Protein AF-A0A964JLA3-F1 (afdb_monomer_lite)

pLDDT: mean 92.36, std 4.87, range [57.53, 98.62]

Secondary structure (DSSP, 8-state):
---HHHHHHHHHHHIIIIIT-HHHH-SSPP----------TT-----HHHHHHHHHHHHT---TTTSS-TTSPP-TT-SSS-SS-GGGS-HHHHHHTT----HHHHHHHHHHHHHHHHHHHHHHHHHHHHHHHHHHHH-SSHHHHHHHHHHHHHHHHHHHHHHHHIIIII----PPPHHHHHHHHHHHH---HHHHHIIIIIIIHHHHHHHHHHHHHH---HHHHHHHHHHHHHHHHHHHHHHHHHHHIIIIIS-HHHHHHHHHHHHHHHHHHHHHTT-HHHIIIIITTTS-HHHHHHHHHH-HHHHHHHHHHHHHHHHHHHHTT---TTTHHHHHHTT-GGGTTSPPGGG--HHHHH-

Structure (mmCIF, N/CA/C/O backbone):
data_AF-A0A964JLA3-F1
#
_entry.id   AF-A0A964JLA3-F1
#
loop_
_atom_site.group_PDB
_atom_site.id
_atom_site.type_symbol
_atom_site.label_atom_id
_atom_site.label_alt_id
_atom_site.label_comp_id
_atom_site.label_asym_id
_atom_site.label_entity_id
_atom_site.label_seq_id
_atom_site.pdbx_PDB_ins_code
_atom_site.Cartn_x
_atom_site.Cartn_y
_atom_site.Cartn_z
_atom_site.occupancy
_atom_site.B_iso_or_equiv
_atom_site.auth_seq_id
_atom_site.auth_comp_id
_atom_site.auth_asym_id
_atom_site.auth_atom_id
_atom_site.pdbx_PDB_model_num
ATOM 1 N N . MET A 1 1 ? -2.104 -18.980 12.187 1.00 57.53 1 MET A N 1
ATOM 2 C CA . MET A 1 1 ? -2.709 -19.497 13.437 1.00 57.53 1 MET A CA 1
ATOM 3 C C . MET A 1 1 ? -4.023 -20.157 13.099 1.00 57.53 1 MET A C 1
ATOM 5 O O . MET A 1 1 ? -4.664 -19.783 12.134 1.00 57.53 1 MET A O 1
ATOM 9 N N . ARG A 1 2 ? -4.453 -21.144 13.883 1.00 66.31 2 ARG A N 1
ATOM 10 C CA . ARG A 1 2 ? -5.788 -21.726 13.718 1.00 66.31 2 ARG A CA 1
ATOM 11 C C . ARG A 1 2 ? -6.783 -20.993 14.627 1.00 66.31 2 ARG A C 1
ATOM 13 O O . ARG A 1 2 ? -7.293 -21.608 15.553 1.00 66.31 2 ARG A O 1
ATOM 20 N N . ASN A 1 3 ? -7.016 -19.688 14.420 1.00 77.00 3 ASN A N 1
ATOM 21 C CA . ASN A 1 3 ? -8.120 -18.986 15.095 1.00 77.00 3 ASN A CA 1
ATOM 22 C C . ASN A 1 3 ? -9.397 -19.124 14.235 1.00 77.00 3 ASN A C 1
ATOM 24 O O . ASN A 1 3 ? -9.459 -18.538 13.151 1.00 77.00 3 ASN A O 1
ATOM 28 N N . PRO A 1 4 ? -10.432 -19.854 14.696 1.00 82.81 4 PRO A N 1
ATOM 29 C CA . PRO A 1 4 ? -11.655 -20.064 13.923 1.00 82.81 4 PRO A CA 1
ATOM 30 C C . PRO A 1 4 ? -12.431 -18.777 13.613 1.00 82.81 4 PRO A C 1
ATOM 32 O O . PRO A 1 4 ? -13.076 -18.703 12.571 1.00 82.81 4 PRO A O 1
ATOM 35 N N . ARG A 1 5 ? -12.380 -17.758 14.484 1.00 83.19 5 ARG A N 1
ATOM 36 C CA . ARG A 1 5 ? -13.054 -16.468 14.253 1.00 83.19 5 ARG A CA 1
ATOM 37 C C . ARG A 1 5 ? -12.395 -15.700 13.116 1.00 83.19 5 ARG A C 1
ATOM 39 O O . ARG A 1 5 ? -13.091 -15.226 12.225 1.00 83.19 5 ARG A O 1
ATOM 46 N N . VAL A 1 6 ? -11.064 -15.637 13.112 1.00 83.25 6 VAL A N 1
ATOM 47 C CA . VAL A 1 6 ? -10.305 -14.982 12.037 1.00 83.25 6 VAL A CA 1
ATOM 48 C C . VAL A 1 6 ? -10.500 -15.725 10.715 1.00 83.25 6 VAL A C 1
ATOM 50 O O . VAL A 1 6 ? -10.800 -15.098 9.702 1.00 83.25 6 VAL A O 1
ATOM 53 N N . LEU A 1 7 ? -10.448 -17.063 10.736 1.00 84.50 7 LEU A N 1
ATOM 54 C CA . LEU A 1 7 ? -10.715 -17.898 9.560 1.00 84.50 7 LEU A CA 1
ATOM 55 C C . LEU A 1 7 ? -12.123 -17.690 8.995 1.00 84.50 7 LEU A C 1
ATOM 57 O O . LEU A 1 7 ? -12.280 -17.621 7.783 1.00 84.50 7 LEU A O 1
ATOM 61 N N . ARG A 1 8 ? -13.149 -17.552 9.844 1.00 86.62 8 ARG A N 1
ATOM 62 C CA . ARG A 1 8 ? -14.519 -17.263 9.387 1.00 86.62 8 ARG A CA 1
ATOM 63 C C . ARG A 1 8 ? -14.655 -15.893 8.723 1.00 86.62 8 ARG A C 1
ATOM 65 O O . ARG A 1 8 ? -15.534 -15.741 7.884 1.00 86.62 8 ARG A O 1
ATOM 72 N N . ARG A 1 9 ? -13.812 -14.918 9.079 1.00 84.94 9 ARG A N 1
ATOM 73 C CA . ARG A 1 9 ? -13.853 -13.571 8.489 1.00 84.94 9 ARG A CA 1
ATOM 74 C C . ARG A 1 9 ? -13.047 -13.447 7.206 1.00 84.94 9 ARG A C 1
ATOM 76 O O . ARG A 1 9 ? -13.580 -12.978 6.212 1.00 84.94 9 ARG A O 1
ATOM 83 N N . ILE A 1 10 ? -11.793 -13.894 7.219 1.00 89.06 10 ILE A N 1
ATOM 84 C CA . ILE A 1 10 ? -10.916 -13.817 6.041 1.00 89.06 10 ILE A CA 1
ATOM 85 C C . ILE A 1 10 ? -11.272 -14.914 5.029 1.00 89.06 10 ILE A C 1
ATOM 87 O O . ILE A 1 10 ? -11.103 -14.726 3.831 1.00 89.06 10 ILE A O 1
ATOM 91 N N . GLY A 1 11 ? -11.798 -16.055 5.486 1.00 91.69 11 GLY A N 1
ATOM 92 C CA . GLY A 1 11 ? -12.097 -17.230 4.664 1.00 91.69 11 GLY A CA 1
ATOM 93 C C . GLY A 1 11 ? -12.939 -16.938 3.419 1.00 91.69 11 GLY A C 1
ATOM 94 O O . GLY A 1 11 ? -12.496 -17.296 2.330 1.00 91.69 11 GLY A O 1
ATOM 95 N N . PRO A 1 12 ? -14.101 -16.264 3.524 1.00 93.44 12 PRO A N 1
ATOM 96 C CA . PRO A 1 12 ? -14.897 -15.893 2.354 1.00 93.44 12 PRO A CA 1
ATOM 97 C C . PRO A 1 12 ? -14.106 -15.077 1.322 1.00 93.44 12 PRO A C 1
ATOM 99 O O . PRO A 1 12 ? -14.125 -15.401 0.136 1.00 93.44 12 PRO A O 1
ATOM 102 N N . SER A 1 13 ? -13.347 -14.074 1.763 1.00 94.19 13 SER A N 1
ATOM 103 C CA . SER A 1 13 ? -12.506 -13.243 0.890 1.00 94.19 13 SER A CA 1
ATOM 104 C C . SER A 1 13 ? -11.304 -14.005 0.325 1.00 94.19 13 SER A C 1
ATOM 106 O O . SER A 1 13 ? -10.890 -13.766 -0.810 1.00 94.19 13 SER A O 1
ATOM 108 N N . ALA A 1 14 ? -10.763 -14.969 1.074 1.00 93.19 14 ALA A N 1
ATOM 109 C CA . ALA A 1 14 ? -9.708 -15.867 0.614 1.00 93.19 14 ALA A CA 1
ATOM 110 C C . ALA A 1 14 ? -10.216 -16.829 -0.466 1.00 93.19 14 ALA A C 1
ATOM 112 O O . ALA A 1 14 ? -9.511 -17.073 -1.437 1.00 93.19 14 ALA A O 1
ATOM 113 N N . VAL A 1 15 ? -11.450 -17.331 -0.353 1.00 94.38 15 VAL A N 1
ATOM 114 C CA . VAL A 1 15 ? -12.087 -18.121 -1.418 1.00 94.38 15 VAL A CA 1
ATOM 115 C C . VAL A 1 15 ? -12.279 -17.260 -2.667 1.00 94.38 15 VAL A C 1
ATOM 117 O O . VAL A 1 15 ? -11.891 -17.673 -3.758 1.00 94.38 15 VAL A O 1
ATOM 120 N N . ARG A 1 16 ? -12.820 -16.045 -2.517 1.00 94.12 16 ARG A N 1
ATOM 121 C CA . ARG A 1 16 ? -13.061 -15.120 -3.637 1.00 94.12 16 ARG A CA 1
ATOM 122 C C . ARG A 1 16 ? -11.776 -14.734 -4.378 1.00 94.12 16 ARG A C 1
ATOM 124 O O . ARG A 1 16 ? -11.750 -14.777 -5.604 1.00 94.12 16 ARG A O 1
ATOM 131 N N . GLY A 1 17 ? -10.710 -14.406 -3.648 1.00 92.56 17 GLY A N 1
ATOM 132 C CA . GLY A 1 17 ? -9.410 -14.076 -4.237 1.00 92.56 17 GLY A CA 1
ATOM 133 C C . GLY A 1 17 ? -8.632 -15.309 -4.682 1.00 92.56 17 GLY A C 1
ATOM 134 O O . GLY A 1 17 ? -8.462 -15.545 -5.870 1.00 92.56 17 GLY A O 1
ATOM 135 N N . LEU A 1 18 ? -8.183 -16.138 -3.740 1.00 90.56 18 LEU A N 1
ATOM 136 C CA . LEU A 1 18 ? -7.186 -17.182 -4.002 1.00 90.56 18 LEU A CA 1
ATOM 137 C C . LEU A 1 18 ? -7.715 -18.371 -4.820 1.00 90.56 18 LEU A C 1
ATOM 139 O O . LEU A 1 18 ? -6.929 -19.014 -5.516 1.00 90.56 18 LEU A O 1
ATOM 143 N N . ILE A 1 19 ? -9.014 -18.687 -4.722 1.00 91.88 19 ILE A N 1
ATOM 144 C CA . ILE A 1 19 ? -9.626 -19.841 -5.408 1.00 91.88 19 ILE A CA 1
ATOM 145 C C . ILE A 1 19 ? -10.398 -19.390 -6.646 1.00 91.88 19 ILE A C 1
ATOM 147 O O . ILE A 1 19 ? -10.173 -19.904 -7.740 1.00 91.88 19 ILE A O 1
ATOM 151 N N . LEU A 1 20 ? -11.322 -18.443 -6.476 1.00 92.12 20 LEU A N 1
ATOM 152 C CA . LEU A 1 20 ? -12.203 -17.999 -7.553 1.00 92.12 20 LEU A CA 1
ATOM 153 C C . LEU A 1 20 ? -11.547 -16.969 -8.478 1.00 92.12 20 LEU A C 1
ATOM 155 O O . LEU A 1 20 ? -12.073 -16.762 -9.570 1.00 92.12 20 LEU A O 1
ATOM 159 N N . LYS A 1 21 ? -10.414 -16.366 -8.080 1.00 89.94 21 LYS A N 1
ATOM 160 C CA . LYS A 1 21 ? -9.678 -15.353 -8.855 1.00 89.94 21 LYS A CA 1
ATOM 161 C C . LYS A 1 21 ? -10.561 -14.164 -9.255 1.00 89.94 21 LYS A C 1
ATOM 163 O O . LYS A 1 21 ? -10.428 -13.624 -10.350 1.00 89.94 21 LYS A O 1
ATOM 168 N N . GLN A 1 22 ? -11.501 -13.766 -8.389 1.00 90.31 22 GLN A N 1
ATOM 169 C CA . GLN A 1 22 ? -12.505 -12.745 -8.727 1.00 90.31 22 GLN A CA 1
ATOM 170 C C . GLN A 1 22 ? -11.906 -11.368 -8.999 1.00 90.31 22 GLN A C 1
ATOM 172 O O . GLN A 1 22 ? -12.478 -10.625 -9.783 1.00 90.31 22 GLN A O 1
ATOM 177 N N . GLY A 1 23 ? -10.747 -11.044 -8.417 1.00 84.06 23 GLY A N 1
ATOM 178 C CA . GLY A 1 23 ? -10.048 -9.796 -8.729 1.00 84.06 23 GLY A CA 1
ATOM 179 C C . GLY A 1 23 ? -9.639 -9.672 -10.201 1.00 84.06 23 GLY A C 1
ATOM 180 O O . GLY A 1 23 ? -9.527 -8.560 -10.695 1.00 84.06 23 GLY A O 1
ATOM 181 N N . VAL A 1 24 ? -9.454 -10.802 -10.893 1.00 83.62 24 VAL A N 1
ATOM 182 C CA . VAL A 1 24 ? -9.091 -10.853 -12.320 1.00 83.62 24 VAL A CA 1
ATOM 183 C C . VAL A 1 24 ? -10.298 -11.180 -13.205 1.00 83.62 24 VAL A C 1
ATOM 185 O O . VAL A 1 24 ? -10.344 -10.782 -14.360 1.00 83.62 24 VAL A O 1
ATOM 188 N N . ARG A 1 25 ? -11.268 -11.951 -12.697 1.00 82.75 25 ARG A N 1
ATOM 189 C CA . ARG A 1 25 ? -12.405 -12.444 -13.496 1.00 82.75 25 ARG A CA 1
ATOM 190 C C . ARG A 1 25 ? -13.611 -11.512 -13.529 1.00 82.75 25 ARG A C 1
ATOM 192 O O . ARG A 1 25 ? -14.353 -11.549 -14.507 1.00 82.75 25 ARG A O 1
ATOM 199 N N . ASP A 1 26 ? -13.841 -10.745 -12.467 1.00 80.50 26 ASP A N 1
ATOM 200 C CA . ASP A 1 26 ? -15.038 -9.919 -12.341 1.00 80.50 26 ASP A CA 1
ATOM 201 C C . ASP A 1 26 ? -14.695 -8.462 -12.677 1.00 80.50 26 ASP A C 1
ATOM 203 O O . ASP A 1 26 ? -14.025 -7.782 -11.902 1.00 80.50 26 ASP A O 1
ATOM 207 N N . GLU A 1 27 ? -15.210 -7.955 -13.799 1.00 82.44 27 GLU A N 1
ATOM 208 C CA . GLU A 1 27 ? -15.075 -6.550 -14.196 1.00 82.44 27 GLU A CA 1
ATOM 209 C C . GLU A 1 27 ? -16.466 -5.910 -14.391 1.00 82.44 27 GLU A C 1
ATOM 211 O O . GLU A 1 27 ? -17.173 -6.247 -15.344 1.00 82.44 27 GLU A O 1
ATOM 216 N N . PRO A 1 28 ? -16.914 -5.006 -13.490 1.00 84.06 28 PRO A N 1
ATOM 217 C CA . PRO A 1 28 ? -16.247 -4.560 -12.262 1.00 84.06 28 PRO A CA 1
ATOM 218 C C . PRO A 1 28 ? -16.337 -5.586 -11.118 1.00 84.06 28 PRO A C 1
ATOM 220 O O . PRO A 1 28 ? -17.364 -6.249 -10.936 1.00 84.06 28 PRO A O 1
ATOM 223 N N . ALA A 1 29 ? -15.305 -5.630 -10.270 1.00 86.50 29 ALA A N 1
ATOM 224 C CA . ALA A 1 29 ? -15.314 -6.436 -9.055 1.00 86.50 29 ALA A CA 1
ATOM 225 C C . ALA A 1 29 ? -16.348 -5.891 -8.055 1.00 86.50 29 ALA A C 1
ATOM 227 O O . ALA A 1 29 ? -16.274 -4.748 -7.604 1.00 86.50 29 ALA A O 1
ATOM 228 N N . ARG A 1 30 ? -17.331 -6.719 -7.681 1.00 90.38 30 ARG A N 1
ATOM 229 C CA . ARG A 1 30 ? -18.417 -6.317 -6.770 1.00 90.38 30 ARG A CA 1
ATOM 230 C C . ARG A 1 30 ? -18.123 -6.750 -5.339 1.00 90.38 30 ARG A C 1
ATOM 232 O O . ARG A 1 30 ? -18.079 -7.951 -5.051 1.00 90.38 30 ARG A O 1
ATOM 239 N N . ILE A 1 31 ? -17.985 -5.784 -4.433 1.00 91.81 31 ILE A N 1
ATOM 240 C CA . ILE A 1 31 ? -17.766 -6.011 -2.999 1.00 91.81 31 ILE A CA 1
ATOM 241 C C . ILE A 1 31 ? -18.953 -5.438 -2.225 1.00 91.81 31 ILE A C 1
ATOM 243 O O . ILE A 1 31 ? -19.263 -4.256 -2.325 1.00 91.81 31 ILE A O 1
ATOM 247 N N . VAL A 1 32 ? -19.633 -6.290 -1.457 1.00 90.44 32 VAL A N 1
ATOM 248 C CA . VAL A 1 32 ? -20.737 -5.862 -0.589 1.00 90.44 32 VAL A CA 1
ATOM 249 C C . VAL A 1 32 ? -20.143 -5.335 0.711 1.00 90.44 32 VAL A C 1
ATOM 251 O O . VAL A 1 32 ? -19.519 -6.103 1.441 1.00 90.44 32 VAL A O 1
ATOM 254 N N . SER A 1 33 ? -20.342 -4.051 1.002 1.00 88.56 33 SER A N 1
ATOM 255 C CA . SER A 1 33 ? -19.979 -3.446 2.285 1.00 88.56 33 SER A CA 1
ATOM 256 C C . SER A 1 33 ? -21.220 -3.241 3.148 1.00 88.56 33 SER A C 1
ATOM 258 O O . SER A 1 33 ? -22.285 -2.907 2.635 1.00 88.56 33 SER A O 1
ATOM 260 N N . ALA A 1 34 ? -21.076 -3.436 4.456 1.00 84.88 34 ALA A N 1
ATOM 261 C CA . ALA A 1 34 ? -22.073 -3.064 5.450 1.00 84.88 34 ALA A CA 1
ATOM 262 C C . ALA A 1 34 ? -21.330 -2.485 6.654 1.00 84.88 34 ALA A C 1
ATOM 264 O O . ALA A 1 34 ? -20.520 -3.186 7.250 1.00 84.88 34 ALA A O 1
ATOM 265 N N . HIS A 1 35 ? -21.564 -1.220 6.983 1.00 92.12 35 HIS A N 1
ATOM 266 C CA . HIS A 1 35 ? -21.022 -0.540 8.160 1.00 92.12 35 HIS A CA 1
ATOM 267 C C . HIS A 1 35 ? -22.023 0.524 8.624 1.00 92.12 35 HIS A C 1
ATOM 269 O O . HIS A 1 35 ? -22.894 0.931 7.856 1.00 92.12 35 HIS A O 1
ATOM 275 N N . GLU A 1 36 ? -21.932 0.938 9.885 1.00 93.25 36 GLU A N 1
ATOM 276 C CA . GLU A 1 36 ? -22.752 2.035 10.397 1.00 93.25 36 GLU A CA 1
ATOM 277 C C . GLU A 1 36 ? -22.149 3.377 9.975 1.00 93.25 36 GLU A C 1
ATOM 279 O O . GLU A 1 36 ? -20.957 3.622 10.174 1.00 93.25 36 GLU A O 1
ATOM 284 N N . THR A 1 37 ? -22.977 4.257 9.417 1.00 94.50 37 THR A N 1
ATOM 285 C CA . THR A 1 37 ? -22.618 5.662 9.218 1.00 94.50 37 THR A CA 1
ATOM 286 C C . THR A 1 37 ? -22.822 6.400 10.536 1.00 94.50 37 THR A C 1
ATOM 288 O O . THR A 1 37 ? -23.933 6.448 11.064 1.00 94.50 37 THR A O 1
ATOM 291 N N . ILE A 1 38 ? -21.757 6.997 11.067 1.00 93.19 38 ILE A N 1
ATOM 292 C CA . ILE A 1 38 ? -21.804 7.742 12.326 1.00 93.19 38 ILE A CA 1
ATOM 293 C C . ILE A 1 38 ? -21.765 9.235 12.014 1.00 93.19 38 ILE A C 1
ATOM 295 O O . ILE A 1 38 ? -20.851 9.702 11.335 1.00 93.19 38 ILE A O 1
ATOM 299 N N . ILE A 1 39 ? -22.729 9.995 12.534 1.00 91.88 39 ILE A N 1
ATOM 300 C CA . ILE A 1 39 ? -22.733 11.461 12.474 1.00 91.88 39 ILE A CA 1
ATOM 301 C C . ILE A 1 39 ? -22.691 11.995 13.903 1.00 91.88 39 ILE A C 1
ATOM 303 O O . ILE A 1 39 ? -23.644 11.826 14.664 1.00 91.88 39 ILE A O 1
ATOM 307 N N . ASP A 1 40 ? -21.585 12.647 14.258 1.00 88.56 40 ASP A N 1
ATOM 308 C CA . ASP A 1 40 ? -21.459 13.370 15.521 1.00 88.56 40 ASP A CA 1
ATOM 309 C C . ASP A 1 40 ? -21.939 14.816 15.340 1.00 88.56 40 ASP A C 1
ATOM 311 O O . ASP A 1 40 ? -21.205 15.690 14.883 1.00 88.56 40 ASP A O 1
ATOM 315 N N . TRP A 1 41 ? -23.194 15.073 15.711 1.00 91.38 41 TRP A N 1
ATOM 316 C CA . TRP A 1 41 ? -23.794 16.410 15.650 1.00 91.38 41 TRP A CA 1
ATOM 317 C C . TRP A 1 41 ? -23.201 17.402 16.656 1.00 91.38 41 TRP A C 1
ATOM 319 O O . TRP A 1 41 ? -23.481 18.595 16.566 1.00 91.38 41 TRP A O 1
ATOM 329 N N . GLN A 1 42 ? -22.411 16.930 17.623 1.00 90.94 42 GLN A N 1
ATOM 330 C CA . GLN A 1 42 ? -21.781 17.790 18.621 1.00 90.94 42 GLN A CA 1
ATOM 331 C C . GLN A 1 42 ? -20.430 18.332 18.149 1.00 90.94 42 GLN A C 1
ATOM 333 O O . GLN A 1 42 ? -19.942 19.293 18.739 1.00 90.94 42 GLN A O 1
ATOM 338 N N . LEU A 1 43 ? -19.859 17.750 17.084 1.00 86.31 43 LEU A N 1
ATOM 339 C CA . LEU A 1 43 ? -18.604 18.173 16.459 1.00 86.31 43 LEU A CA 1
ATOM 340 C C . LEU A 1 43 ? -17.459 18.318 17.471 1.00 86.31 43 LEU A C 1
ATOM 342 O O . LEU A 1 43 ? -16.688 19.282 17.421 1.00 86.31 43 LEU A O 1
ATOM 346 N N . ARG A 1 44 ? -17.363 17.378 18.421 1.00 88.38 44 ARG A N 1
ATOM 347 C CA . ARG A 1 44 ? -16.333 17.445 19.464 1.00 88.38 44 ARG A CA 1
ATOM 348 C C . ARG A 1 44 ? -14.948 17.265 18.845 1.00 88.38 44 ARG A C 1
ATOM 350 O O . ARG A 1 44 ? -14.744 16.370 18.025 1.00 88.38 44 ARG A O 1
ATOM 357 N N . SER A 1 45 ? -14.006 18.110 19.255 1.00 85.94 45 SER A N 1
ATOM 358 C CA . SER A 1 45 ? -12.604 18.043 18.839 1.00 85.94 45 SER A CA 1
ATOM 359 C C . SER A 1 45 ? -11.766 17.624 20.042 1.00 85.94 45 SER A C 1
ATOM 361 O O . SER A 1 45 ? -11.338 18.458 20.839 1.00 85.94 45 SER A O 1
ATOM 363 N N . ASP A 1 46 ? -11.614 16.310 20.196 1.00 85.06 46 ASP A N 1
ATOM 364 C CA . ASP A 1 46 ? -11.015 15.677 21.375 1.00 85.06 46 ASP A CA 1
ATOM 365 C C . ASP A 1 46 ? -9.623 15.083 21.072 1.00 85.06 46 ASP A C 1
ATOM 367 O O . ASP A 1 46 ? -8.980 14.535 21.969 1.00 85.06 46 ASP A O 1
ATOM 371 N N . SER A 1 47 ? -9.122 15.198 19.830 1.00 90.12 47 SER A N 1
ATOM 372 C CA . SER A 1 47 ? -7.780 14.736 19.449 1.00 90.12 47 SER A CA 1
ATOM 373 C C . SER A 1 47 ? -6.934 15.848 18.807 1.00 90.12 47 SER A C 1
ATOM 375 O O . SER A 1 47 ? -6.981 16.063 17.588 1.00 90.12 47 SER A O 1
ATOM 377 N N . PRO A 1 48 ? -6.078 16.518 19.605 1.00 92.75 48 PRO A N 1
ATOM 378 C CA . PRO A 1 48 ? -5.124 17.506 19.103 1.00 92.75 48 PRO A CA 1
ATOM 379 C C . PRO A 1 48 ? -4.194 16.958 18.011 1.00 92.75 48 PRO A C 1
ATOM 381 O O . PRO A 1 48 ? -3.832 17.680 17.082 1.00 92.75 48 PRO A O 1
ATOM 384 N N . GLU A 1 49 ? -3.817 15.679 18.085 1.00 92.75 49 GLU A N 1
ATOM 385 C CA . GLU A 1 49 ? -2.944 15.024 17.109 1.00 92.75 49 GLU A CA 1
ATOM 386 C C . GLU A 1 49 ? -3.621 14.880 15.741 1.00 92.75 49 GLU A C 1
ATOM 388 O O . GLU A 1 49 ? -3.026 15.221 14.716 1.00 92.75 49 GLU A O 1
ATOM 393 N N . LEU A 1 50 ? -4.882 14.435 15.713 1.00 94.00 50 LEU A N 1
ATOM 394 C CA . LEU A 1 50 ? -5.660 14.330 14.475 1.00 94.00 50 LEU A CA 1
ATOM 395 C C . LEU A 1 50 ? -5.941 15.704 13.869 1.00 94.00 50 LEU A C 1
ATOM 397 O O . LEU A 1 50 ? -5.847 15.884 12.653 1.00 94.00 50 LEU A O 1
ATOM 401 N N . GLN A 1 51 ? -6.203 16.703 14.712 1.00 94.25 51 GLN A N 1
ATOM 402 C CA . GLN A 1 51 ? -6.352 18.079 14.260 1.00 94.25 51 GLN A CA 1
ATOM 403 C C . GLN A 1 51 ? -5.049 18.613 13.644 1.00 94.25 51 GLN A C 1
ATOM 405 O O . GLN A 1 51 ? -5.074 19.229 12.574 1.00 94.25 51 GLN A O 1
ATOM 410 N N . ALA A 1 52 ? -3.900 18.359 14.275 1.00 94.38 52 ALA A N 1
ATOM 411 C CA . ALA A 1 52 ? -2.599 18.755 13.747 1.00 94.38 52 ALA A CA 1
ATOM 412 C C . ALA A 1 52 ? -2.311 18.088 12.393 1.00 94.38 52 ALA A C 1
ATOM 414 O O . ALA A 1 52 ? -1.873 18.771 11.459 1.00 94.38 52 ALA A O 1
ATOM 415 N N . LEU A 1 53 ? -2.619 16.793 12.260 1.00 94.38 53 LEU A N 1
ATOM 416 C CA . LEU A 1 53 ? -2.531 16.067 10.994 1.00 94.38 53 LEU A CA 1
ATOM 417 C C . LEU A 1 53 ? -3.427 16.689 9.921 1.00 94.38 53 LEU A C 1
ATOM 419 O O . L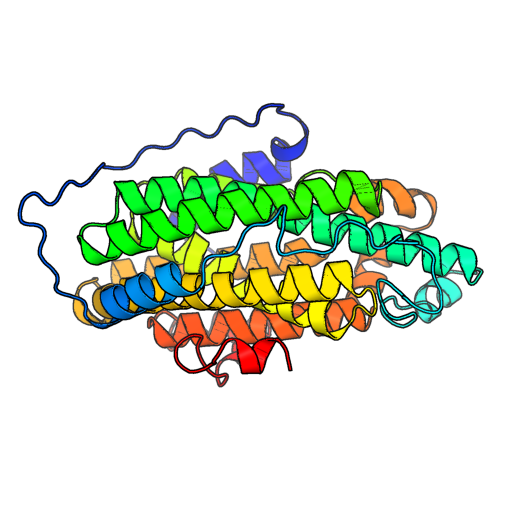EU A 1 53 ? -2.950 16.951 8.819 1.00 94.38 53 LEU A O 1
ATOM 423 N N . TYR A 1 54 ? -4.680 17.012 10.245 1.00 96.25 54 TYR A N 1
ATOM 424 C CA . TYR A 1 54 ? -5.609 17.646 9.307 1.00 96.25 54 TYR A CA 1
ATOM 425 C C . TYR A 1 54 ? -5.106 19.019 8.835 1.00 96.25 54 TYR A C 1
ATOM 427 O O . TYR A 1 54 ? -5.123 19.334 7.643 1.00 96.25 54 TYR A O 1
ATOM 435 N N . GLN A 1 55 ? -4.587 19.843 9.749 1.00 96.62 55 GLN A N 1
ATOM 436 C CA . GLN A 1 55 ? -3.999 21.135 9.385 1.00 96.62 55 GLN A CA 1
ATOM 437 C C . GLN A 1 55 ? -2.732 20.974 8.533 1.00 96.62 55 GLN A C 1
ATOM 439 O O . GLN A 1 55 ? -2.512 21.769 7.618 1.00 96.62 55 GLN A O 1
ATOM 444 N N . LYS A 1 56 ? -1.905 19.955 8.808 1.00 94.94 56 LYS A N 1
ATOM 445 C CA . LYS A 1 56 ? -0.723 19.622 7.999 1.00 94.94 56 LYS A CA 1
ATOM 446 C C . LYS A 1 56 ? -1.138 19.176 6.592 1.00 94.94 56 LYS A C 1
ATOM 448 O O . LYS A 1 56 ? -0.616 19.733 5.632 1.00 94.94 56 LYS A O 1
ATOM 453 N N . ALA A 1 57 ? -2.111 18.273 6.472 1.00 94.94 57 ALA A N 1
ATOM 454 C CA . ALA A 1 57 ? -2.608 17.759 5.194 1.00 94.94 57 ALA A CA 1
ATOM 455 C C . ALA A 1 57 ? -3.136 18.878 4.287 1.00 94.94 57 ALA A C 1
ATOM 457 O O . ALA A 1 57 ? -2.738 18.965 3.132 1.00 94.94 57 ALA A O 1
ATOM 458 N N . LYS A 1 58 ? -3.941 19.808 4.820 1.00 95.44 58 LYS A N 1
ATOM 459 C CA . LYS A 1 58 ? -4.438 20.958 4.041 1.00 95.44 58 LYS A CA 1
ATOM 460 C C . LYS A 1 58 ? -3.326 21.840 3.469 1.00 95.44 58 LYS A C 1
ATOM 462 O O . LYS A 1 58 ? -3.463 22.342 2.361 1.00 95.44 58 LYS A O 1
ATOM 467 N N . ARG A 1 59 ? -2.245 22.061 4.224 1.00 95.88 59 ARG A N 1
ATOM 468 C CA . ARG A 1 59 ? -1.121 22.907 3.780 1.00 95.88 59 ARG A CA 1
ATOM 469 C C . ARG A 1 59 ? -0.234 22.233 2.739 1.00 95.88 59 ARG A C 1
ATOM 471 O O . ARG A 1 59 ? 0.442 22.934 1.999 1.00 95.88 59 ARG A O 1
ATOM 478 N N . LEU A 1 60 ? -0.200 20.903 2.732 1.00 93.88 60 LEU A N 1
ATOM 479 C CA . LEU A 1 60 ? 0.692 20.104 1.891 1.00 93.88 60 LEU A CA 1
ATOM 480 C C . LEU A 1 60 ? -0.022 19.481 0.683 1.00 93.88 60 LEU A C 1
ATOM 482 O O . LEU A 1 60 ? 0.530 18.585 0.051 1.00 93.88 60 LEU A O 1
ATOM 486 N N . GLN A 1 61 ? -1.231 19.946 0.360 1.00 94.75 61 GLN A N 1
ATOM 487 C CA . GLN A 1 61 ? -1.926 19.522 -0.850 1.00 94.75 61 GLN A CA 1
ATOM 488 C C . GLN A 1 61 ? -1.105 19.843 -2.103 1.00 94.75 61 GLN A C 1
ATOM 490 O O . GLN A 1 61 ? -0.455 20.886 -2.191 1.00 94.75 61 GLN A O 1
ATOM 495 N N . TRP A 1 62 ? -1.165 18.936 -3.073 1.00 97.62 62 TRP A N 1
ATOM 496 C CA . TRP A 1 62 ? -0.494 19.052 -4.362 1.00 97.62 62 TRP A CA 1
ATOM 497 C C . TRP A 1 62 ? -1.409 18.592 -5.498 1.00 97.62 62 TRP A C 1
ATOM 499 O O . TRP A 1 62 ? -2.383 17.867 -5.289 1.00 97.62 62 TRP A O 1
ATOM 509 N N . ASN A 1 63 ? -1.113 19.020 -6.716 1.00 97.88 63 ASN A N 1
ATOM 510 C CA . ASN A 1 63 ? -1.889 18.688 -7.899 1.00 97.88 63 ASN A CA 1
ATOM 511 C C . ASN A 1 63 ? -1.096 17.735 -8.800 1.00 97.88 63 ASN A C 1
ATOM 513 O O . ASN A 1 63 ? -0.034 18.086 -9.315 1.00 97.88 63 ASN A O 1
ATOM 517 N N . GLY A 1 64 ? -1.642 16.534 -9.015 1.00 97.12 64 GLY A N 1
ATOM 518 C CA . GLY A 1 64 ? -1.024 15.498 -9.842 1.00 97.12 64 GLY A CA 1
ATOM 519 C C . GLY A 1 64 ? -0.739 15.933 -11.275 1.00 97.12 64 GLY A C 1
ATOM 520 O O . GLY A 1 64 ? 0.247 15.493 -11.862 1.00 97.12 64 GLY A O 1
ATOM 521 N N . ALA A 1 65 ? -1.548 16.833 -11.832 1.00 96.50 65 ALA A N 1
ATOM 522 C CA . ALA A 1 65 ? -1.418 17.295 -13.204 1.00 96.50 65 ALA A CA 1
ATOM 523 C C . ALA A 1 65 ? -0.364 18.396 -13.391 1.00 96.50 65 ALA A C 1
ATOM 525 O O . ALA A 1 65 ? 0.234 18.453 -14.466 1.00 96.50 65 ALA A O 1
ATOM 526 N N . THR A 1 66 ? -0.151 19.261 -12.391 1.00 97.56 66 THR A N 1
ATOM 527 C CA . THR A 1 66 ? 0.705 20.458 -12.525 1.00 97.56 66 THR A CA 1
ATOM 528 C C . THR A 1 66 ? 1.996 20.405 -11.720 1.00 97.56 66 THR A C 1
ATOM 530 O O . THR A 1 66 ? 2.956 21.068 -12.098 1.00 97.56 66 THR A O 1
ATOM 533 N N . ASP A 1 67 ? 2.042 19.631 -10.634 1.00 98.00 67 ASP A N 1
ATOM 534 C CA . ASP A 1 67 ? 3.211 19.588 -9.745 1.00 98.00 67 ASP A CA 1
ATOM 535 C C . ASP A 1 67 ? 4.181 18.443 -10.080 1.00 98.00 67 ASP A C 1
ATOM 537 O O . ASP A 1 67 ? 5.245 18.328 -9.467 1.00 98.00 67 ASP A O 1
ATOM 541 N N . LEU A 1 68 ? 3.812 17.597 -11.046 1.00 98.44 68 LEU A N 1
ATOM 542 C CA . LEU A 1 68 ? 4.662 16.576 -11.652 1.00 98.44 68 LEU A CA 1
ATOM 543 C C . LEU A 1 68 ? 5.016 16.990 -13.081 1.00 98.44 68 LEU A C 1
ATOM 545 O O . LEU A 1 68 ? 4.137 17.350 -13.867 1.00 98.44 68 LEU A O 1
ATOM 549 N N . ASP A 1 69 ? 6.297 16.892 -13.438 1.00 98.06 69 ASP A N 1
ATOM 550 C CA . ASP A 1 69 ? 6.763 17.209 -14.787 1.00 98.06 69 ASP A CA 1
ATOM 551 C C . ASP A 1 69 ? 6.489 16.054 -15.762 1.00 98.06 69 ASP A C 1
ATOM 553 O O . ASP A 1 69 ? 7.348 15.236 -16.095 1.00 98.06 69 ASP A O 1
ATOM 557 N N . TRP A 1 70 ? 5.251 15.997 -16.251 1.00 98.25 70 TRP A N 1
ATOM 558 C CA . TRP A 1 70 ? 4.827 15.011 -17.243 1.00 98.25 70 TRP A CA 1
ATOM 559 C C . TRP A 1 70 ? 5.485 15.187 -18.621 1.00 98.25 70 TRP A C 1
ATOM 561 O O . TRP A 1 70 ? 5.283 14.324 -19.481 1.00 98.25 70 TRP A O 1
ATOM 571 N N . SER A 1 71 ? 6.256 16.257 -18.858 1.00 97.69 71 SER A N 1
ATOM 572 C CA . SER A 1 71 ? 6.985 16.448 -20.119 1.00 97.69 71 SER A CA 1
ATOM 573 C C . SER A 1 71 ? 8.217 15.544 -20.234 1.00 97.69 71 SER A C 1
ATOM 575 O O . SER A 1 71 ? 8.660 15.259 -21.346 1.00 97.69 71 SER A O 1
ATOM 577 N N . ILE A 1 72 ? 8.714 15.018 -19.106 1.00 97.06 72 ILE A N 1
ATOM 578 C CA . ILE A 1 72 ? 9.845 14.087 -19.059 1.00 97.06 72 ILE A CA 1
ATOM 579 C C . ILE A 1 72 ? 9.538 12.852 -19.913 1.00 97.06 72 ILE A C 1
ATOM 581 O O . ILE A 1 72 ? 8.539 12.153 -19.698 1.00 97.06 72 ILE A O 1
ATOM 585 N N . ASN A 1 73 ? 10.402 12.573 -20.890 1.00 95.31 73 ASN A N 1
ATOM 586 C CA . ASN A 1 73 ? 10.337 11.339 -21.662 1.00 95.31 73 ASN A CA 1
ATOM 587 C C . ASN A 1 73 ? 10.899 10.187 -20.824 1.00 95.31 73 ASN A C 1
ATOM 589 O O . ASN A 1 73 ? 12.064 10.217 -20.431 1.00 95.31 73 ASN A O 1
ATOM 593 N N . VAL A 1 74 ? 10.072 9.179 -20.559 1.00 96.25 74 VAL A N 1
ATOM 594 C CA . VAL A 1 74 ? 10.479 7.991 -19.808 1.00 96.25 74 VAL A CA 1
ATOM 595 C C . VAL A 1 74 ? 10.794 6.898 -20.812 1.00 96.25 74 VAL A C 1
ATOM 597 O O . VAL A 1 74 ? 9.925 6.484 -21.570 1.00 96.25 74 VAL A O 1
ATOM 600 N N . GLU A 1 75 ? 12.038 6.434 -20.806 1.00 95.12 75 GLU A N 1
ATOM 601 C CA . GLU A 1 75 ? 12.496 5.301 -21.608 1.00 95.12 75 GLU A CA 1
ATOM 602 C C . GLU A 1 75 ? 12.595 4.067 -20.703 1.00 95.12 75 GLU A C 1
ATOM 604 O O . GLU A 1 75 ? 13.568 3.946 -19.950 1.00 95.12 75 GLU A O 1
ATOM 609 N N . PRO A 1 76 ? 11.622 3.137 -20.736 1.00 92.69 76 PRO A N 1
ATOM 610 C CA . PRO A 1 76 ? 11.552 2.083 -19.727 1.00 92.69 76 PRO A CA 1
ATOM 611 C C . PRO A 1 76 ? 12.764 1.141 -19.705 1.00 92.69 76 PRO A C 1
ATOM 613 O O . PRO A 1 76 ? 13.135 0.608 -18.661 1.00 92.69 76 PRO A O 1
ATOM 616 N N . GLU A 1 77 ? 13.427 0.967 -20.847 1.00 94.06 77 GLU A N 1
ATOM 617 C CA . GLU A 1 77 ? 14.601 0.102 -20.994 1.00 94.06 77 GLU A CA 1
ATOM 618 C C . GLU A 1 77 ? 15.938 0.878 -20.926 1.00 94.06 77 GLU A C 1
ATOM 620 O O . GLU A 1 77 ? 16.986 0.345 -21.299 1.00 94.06 77 GLU A O 1
ATOM 625 N N . SER A 1 78 ? 15.930 2.127 -20.434 1.00 91.50 78 SER A N 1
ATOM 626 C CA . SER A 1 78 ? 17.122 2.986 -20.343 1.00 91.50 78 SER A CA 1
ATOM 627 C C . SER A 1 78 ? 18.208 2.427 -19.413 1.00 91.50 78 SER A C 1
ATOM 629 O O . SER A 1 78 ? 17.937 1.892 -18.334 1.00 91.50 78 SER A O 1
ATOM 631 N N . ASN A 1 79 ? 19.472 2.611 -19.810 1.00 85.62 79 ASN A N 1
ATOM 632 C CA . ASN A 1 79 ? 20.636 2.306 -18.972 1.00 85.62 79 ASN A CA 1
ATOM 633 C C . ASN A 1 79 ? 21.023 3.465 -18.042 1.00 85.62 79 ASN A C 1
ATOM 635 O O . ASN A 1 79 ? 21.535 3.224 -16.948 1.00 85.62 79 ASN A O 1
ATOM 639 N N . GLU A 1 80 ? 20.799 4.708 -18.472 1.00 88.12 80 GLU A N 1
ATOM 640 C CA . GLU A 1 80 ? 21.175 5.908 -17.718 1.00 88.12 80 GLU A CA 1
ATOM 641 C C . GLU A 1 80 ? 20.142 6.191 -16.623 1.00 88.12 80 GLU A C 1
ATOM 643 O O . GLU A 1 80 ? 20.474 6.223 -15.433 1.00 88.12 80 GLU A O 1
ATOM 648 N N . ASN A 1 81 ? 18.870 6.263 -17.022 1.00 91.44 81 ASN A N 1
ATOM 649 C CA . ASN A 1 81 ? 17.725 6.509 -16.147 1.00 91.44 81 ASN A CA 1
ATOM 650 C C . ASN A 1 81 ? 17.023 5.195 -15.802 1.00 91.44 81 ASN A C 1
ATOM 652 O O . ASN A 1 81 ? 15.826 5.024 -16.023 1.00 91.44 81 ASN A O 1
ATOM 656 N N . ALA A 1 82 ? 17.797 4.235 -15.297 1.00 91.75 82 ALA A N 1
ATOM 657 C CA . ALA A 1 82 ? 17.289 2.904 -15.008 1.00 91.75 82 ALA A CA 1
ATOM 658 C C . ALA A 1 82 ? 16.116 2.947 -14.008 1.00 91.75 82 ALA A C 1
ATOM 660 O O . ALA A 1 82 ? 16.235 3.473 -12.895 1.00 91.75 82 ALA A O 1
ATOM 661 N N . LEU A 1 83 ? 15.000 2.332 -14.404 1.00 93.44 83 LEU A N 1
ATOM 662 C CA . LEU A 1 83 ? 13.796 2.167 -13.587 1.00 93.44 83 LEU A CA 1
ATOM 663 C C . LEU A 1 83 ? 14.080 1.405 -12.282 1.00 93.44 83 LEU A C 1
ATOM 665 O O . LEU A 1 83 ? 13.603 1.790 -11.214 1.00 93.44 83 LEU A O 1
ATOM 669 N N . LEU A 1 84 ? 14.894 0.352 -12.384 1.00 95.75 84 LEU A N 1
ATOM 670 C CA . LEU A 1 84 ? 15.420 -0.474 -11.297 1.00 95.75 84 LEU A CA 1
ATOM 671 C C . LEU A 1 84 ? 16.910 -0.763 -11.558 1.00 95.75 84 LEU A C 1
ATOM 673 O O . LEU A 1 84 ? 17.329 -0.792 -12.723 1.00 95.75 84 LEU A O 1
ATOM 677 N N . PRO A 1 85 ? 17.727 -0.992 -10.514 1.00 94.19 85 PRO A N 1
ATOM 678 C CA . PRO A 1 85 ? 19.128 -1.356 -10.701 1.00 94.19 85 PRO A CA 1
ATOM 679 C C . PRO A 1 85 ? 19.254 -2.733 -11.369 1.00 94.19 85 PRO A C 1
ATOM 681 O O . PRO A 1 85 ? 18.358 -3.569 -11.255 1.00 94.19 85 PRO A O 1
ATOM 684 N N . ASP A 1 86 ? 20.366 -2.967 -12.075 1.00 92.31 86 ASP A N 1
ATOM 685 C CA . ASP A 1 86 ? 20.566 -4.226 -12.810 1.00 92.31 86 ASP A CA 1
ATOM 686 C C . ASP A 1 86 ? 20.514 -5.431 -11.865 1.00 92.31 86 ASP A C 1
ATOM 688 O O . ASP A 1 86 ? 19.788 -6.379 -12.121 1.00 92.31 86 ASP A O 1
ATOM 692 N N . ASP A 1 87 ? 21.166 -5.352 -10.709 1.00 91.94 87 ASP A N 1
ATOM 693 C CA . ASP A 1 87 ? 21.224 -6.410 -9.694 1.00 91.94 87 ASP A CA 1
ATOM 694 C C . ASP A 1 87 ? 19.925 -6.601 -8.885 1.00 91.94 87 ASP A C 1
ATOM 696 O O . ASP A 1 87 ? 19.905 -7.346 -7.900 1.00 91.94 87 ASP A O 1
ATOM 700 N N . PHE A 1 88 ? 18.817 -5.958 -9.276 1.00 94.44 88 PHE A N 1
ATOM 701 C CA . PHE A 1 88 ? 17.531 -6.141 -8.604 1.00 94.44 88 PHE A CA 1
ATOM 702 C C . PHE A 1 88 ? 17.077 -7.609 -8.641 1.00 94.44 88 PHE A C 1
ATOM 704 O O . PHE A 1 88 ? 16.578 -8.127 -7.632 1.00 94.44 88 PHE A O 1
ATOM 711 N N . LEU A 1 89 ? 17.266 -8.275 -9.786 1.00 93.00 89 LEU A N 1
ATOM 712 C CA . LEU A 1 89 ? 16.982 -9.695 -9.991 1.00 93.00 89 LEU A CA 1
ATOM 713 C C . LEU A 1 89 ? 18.256 -10.545 -9.873 1.00 93.00 89 LEU A C 1
ATOM 715 O O . LEU A 1 89 ? 19.353 -10.109 -10.207 1.00 93.00 89 LEU A O 1
ATOM 719 N N . ALA A 1 90 ? 18.101 -11.788 -9.411 1.00 93.19 90 ALA A N 1
ATOM 720 C CA . ALA A 1 90 ? 19.195 -12.755 -9.293 1.00 93.19 90 ALA A CA 1
ATOM 721 C C . ALA A 1 90 ? 19.558 -13.383 -10.653 1.00 93.19 90 ALA A C 1
ATOM 723 O O . ALA A 1 90 ? 19.176 -14.519 -10.945 1.00 93.19 90 ALA A O 1
ATOM 724 N N . TRP A 1 91 ? 20.263 -12.637 -11.510 1.00 91.94 91 TRP A N 1
ATOM 725 C CA . TRP A 1 91 ? 20.667 -13.104 -12.846 1.00 91.94 91 TRP A CA 1
ATOM 726 C C . TRP A 1 91 ? 21.573 -14.338 -12.823 1.00 91.94 91 TRP A C 1
ATOM 728 O O . TRP A 1 91 ? 21.458 -15.195 -13.693 1.00 91.94 91 TRP A O 1
ATOM 738 N N . ASP A 1 92 ? 22.408 -14.476 -11.794 1.00 91.38 92 ASP A N 1
ATOM 739 C CA . ASP A 1 92 ? 23.229 -15.664 -11.538 1.00 91.38 92 ASP A CA 1
ATOM 740 C C . ASP A 1 92 ? 22.376 -16.938 -11.420 1.00 91.38 92 ASP A C 1
ATOM 742 O O . ASP A 1 92 ? 22.754 -18.015 -11.884 1.00 91.38 92 ASP A O 1
ATOM 746 N N . HIS A 1 93 ? 21.176 -16.818 -10.848 1.00 89.69 93 HIS A N 1
ATOM 747 C CA . HIS A 1 93 ? 20.252 -17.937 -10.764 1.00 89.69 93 HIS A CA 1
ATOM 748 C C . HIS A 1 93 ? 19.641 -18.285 -12.126 1.00 89.69 93 HIS A C 1
ATOM 750 O O . HIS A 1 93 ? 19.522 -19.470 -12.434 1.00 89.69 93 HIS A O 1
ATOM 756 N N . PHE A 1 94 ? 19.316 -17.297 -12.966 1.00 89.00 94 PHE A N 1
ATOM 757 C CA . PHE A 1 94 ? 18.900 -17.557 -14.350 1.00 89.00 94 PHE A CA 1
ATOM 758 C C . PHE A 1 94 ? 19.992 -18.310 -15.120 1.00 89.00 94 PHE A C 1
ATOM 760 O O . PHE A 1 94 ? 19.714 -19.345 -15.726 1.00 89.00 94 PHE A O 1
ATOM 767 N N . GLU A 1 95 ? 21.244 -17.868 -15.002 1.00 91.56 95 GLU A N 1
ATOM 768 C CA . GLU A 1 95 ? 22.394 -18.531 -15.623 1.00 91.56 95 GLU A CA 1
ATOM 769 C C . GLU A 1 95 ? 22.564 -19.973 -15.120 1.00 91.56 95 GLU A C 1
ATOM 771 O O . GLU A 1 95 ? 22.783 -20.880 -15.922 1.00 91.56 95 GLU A O 1
ATOM 776 N N . SER A 1 96 ? 22.356 -20.229 -13.820 1.00 91.94 96 SER A N 1
ATOM 777 C CA . SER A 1 96 ? 22.404 -21.588 -13.249 1.00 91.94 96 SER A CA 1
ATOM 778 C C . SER A 1 96 ? 21.337 -22.544 -13.803 1.00 91.94 96 SER A C 1
ATOM 780 O O . SER A 1 96 ? 21.494 -23.761 -13.724 1.00 91.94 96 SER A O 1
ATOM 782 N N . LEU A 1 97 ? 20.257 -21.998 -14.370 1.00 89.88 97 LEU A N 1
ATOM 783 C CA . LEU A 1 97 ? 19.189 -22.745 -15.037 1.00 89.88 97 LEU A CA 1
ATOM 784 C C . LEU A 1 97 ? 19.414 -22.871 -16.555 1.00 89.88 97 LEU A C 1
ATOM 786 O O . LEU A 1 97 ? 18.548 -23.397 -17.251 1.00 89.88 97 LEU A O 1
ATOM 790 N N . GLY A 1 98 ? 20.548 -22.386 -17.075 1.00 90.88 98 GLY A N 1
ATOM 791 C CA . GLY A 1 98 ? 20.842 -22.331 -18.510 1.00 90.88 98 GLY A CA 1
ATOM 792 C C . GLY A 1 98 ? 20.115 -21.203 -19.252 1.00 90.88 98 GLY A C 1
ATOM 793 O O . GLY A 1 98 ? 20.074 -21.205 -20.481 1.00 90.88 98 GLY A O 1
ATOM 794 N N . LEU A 1 99 ? 19.528 -20.243 -18.528 1.00 89.88 99 LEU A N 1
ATOM 795 C CA . LEU A 1 99 ? 18.816 -19.099 -19.097 1.00 89.88 99 LEU A CA 1
ATOM 796 C C . LEU A 1 99 ? 19.767 -17.903 -19.199 1.00 89.88 99 LEU A C 1
ATOM 798 O O . LEU A 1 99 ? 19.921 -17.122 -18.261 1.00 89.88 99 LEU A O 1
ATOM 802 N N . HIS A 1 100 ? 20.410 -17.753 -20.354 1.00 89.31 100 HIS A N 1
ATOM 803 C CA . HIS A 1 100 ? 21.291 -16.620 -20.631 1.00 89.31 100 HIS A CA 1
ATOM 804 C C . HIS A 1 100 ? 20.489 -15.429 -21.165 1.00 89.31 100 HIS A C 1
ATOM 806 O O . HIS A 1 100 ? 19.773 -15.553 -22.155 1.00 89.31 100 HIS A O 1
ATOM 812 N N . MET A 1 101 ? 20.625 -14.273 -20.515 1.00 89.69 101 MET A N 1
ATOM 813 C CA . MET A 1 101 ? 19.921 -13.041 -20.880 1.00 89.69 101 MET A CA 1
ATOM 814 C C . MET A 1 101 ? 20.904 -11.975 -21.343 1.00 89.69 101 MET A C 1
ATOM 816 O O . MET A 1 101 ? 21.878 -11.680 -20.644 1.00 89.69 101 MET A O 1
ATOM 820 N N . THR A 1 102 ? 20.621 -11.362 -22.492 1.00 92.69 102 THR A N 1
ATOM 821 C CA . THR A 1 102 ? 21.339 -10.165 -22.936 1.00 92.69 102 THR A CA 1
ATOM 822 C C . THR A 1 102 ? 21.009 -8.978 -22.028 1.00 92.69 102 THR A C 1
ATOM 824 O O . THR A 1 102 ? 20.031 -9.000 -21.280 1.00 92.69 102 THR A O 1
ATOM 827 N N . LEU A 1 103 ? 21.789 -7.897 -22.110 1.00 90.19 103 LEU A N 1
ATOM 828 C CA . LEU 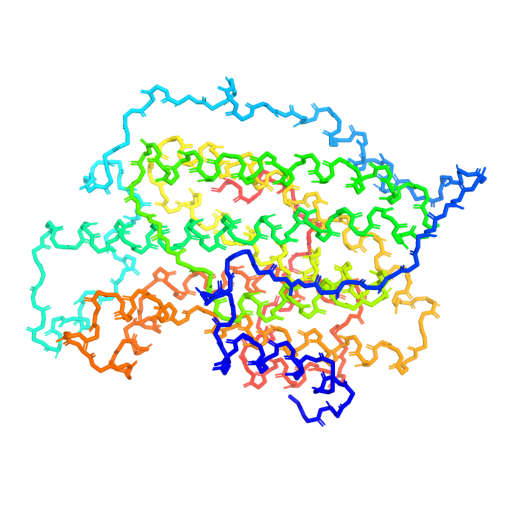A 1 103 ? 21.468 -6.661 -21.383 1.00 90.19 103 LEU A CA 1
ATOM 829 C C . LEU A 1 103 ? 20.080 -6.121 -21.749 1.00 90.19 103 LEU A C 1
ATOM 831 O O . LEU A 1 103 ? 19.358 -5.652 -20.874 1.00 90.19 103 LEU A O 1
ATOM 835 N N . LYS A 1 104 ? 19.686 -6.232 -23.023 1.00 91.31 104 LYS A N 1
ATOM 836 C CA . LYS A 1 104 ? 18.355 -5.822 -23.478 1.00 91.31 104 LYS A CA 1
ATOM 837 C C . LYS A 1 104 ? 17.262 -6.666 -22.821 1.00 91.31 104 LYS A C 1
ATOM 839 O O . LYS A 1 104 ? 16.304 -6.106 -22.300 1.00 91.31 104 LYS A O 1
ATOM 844 N N . ASP A 1 105 ? 17.444 -7.987 -22.766 1.00 91.69 105 ASP A N 1
ATOM 845 C CA . ASP A 1 105 ? 16.489 -8.879 -22.098 1.00 91.69 105 ASP A CA 1
ATOM 846 C C . ASP A 1 105 ? 16.359 -8.529 -20.612 1.00 91.69 105 ASP A C 1
ATOM 848 O O . ASP A 1 105 ? 15.249 -8.414 -20.098 1.00 91.69 105 ASP A O 1
ATOM 852 N N . ARG A 1 106 ? 17.485 -8.290 -19.924 1.00 93.25 106 ARG A N 1
ATOM 853 C CA . ARG A 1 106 ? 17.486 -7.880 -18.510 1.00 93.25 106 ARG A CA 1
ATOM 854 C C . ARG A 1 106 ? 16.716 -6.576 -18.302 1.00 93.25 106 ARG A C 1
ATOM 856 O O . ARG A 1 106 ? 15.874 -6.513 -17.408 1.00 93.25 106 ARG A O 1
ATOM 863 N N . ARG A 1 107 ? 16.945 -5.561 -19.146 1.00 93.44 107 ARG A N 1
ATOM 864 C CA . ARG A 1 107 ? 16.228 -4.273 -19.088 1.00 93.44 107 ARG A CA 1
ATOM 865 C C . ARG A 1 107 ? 14.734 -4.441 -19.301 1.00 93.44 107 ARG A C 1
ATOM 867 O O . ARG A 1 107 ? 13.958 -3.951 -18.484 1.00 93.44 107 ARG A O 1
ATOM 874 N N . HIS A 1 108 ? 14.349 -5.204 -20.317 1.00 93.25 108 HIS A N 1
ATOM 875 C CA . HIS A 1 108 ? 12.953 -5.521 -20.578 1.00 93.25 108 HIS A CA 1
ATOM 876 C C . HIS A 1 108 ? 12.290 -6.208 -19.373 1.00 93.25 108 HIS A C 1
ATOM 878 O O . HIS A 1 108 ? 11.219 -5.805 -18.926 1.00 93.25 108 HIS A O 1
ATOM 884 N N . ARG A 1 109 ? 12.950 -7.200 -18.758 1.00 92.06 109 ARG A N 1
ATOM 885 C CA . ARG A 1 109 ? 12.409 -7.877 -17.565 1.00 92.06 109 ARG A CA 1
ATOM 886 C C . ARG A 1 109 ? 12.305 -6.958 -16.352 1.00 92.06 109 ARG A C 1
ATOM 888 O O . ARG A 1 109 ? 11.324 -7.049 -15.621 1.00 92.06 109 ARG A O 1
ATOM 895 N N . LEU A 1 110 ? 13.273 -6.070 -16.130 1.00 94.25 110 LEU A N 1
ATOM 896 C CA . LEU A 1 110 ? 13.195 -5.075 -15.054 1.00 94.25 110 LEU A CA 1
ATOM 897 C C . LEU A 1 110 ? 12.051 -4.081 -15.277 1.00 94.25 110 LEU A C 1
ATOM 899 O O . LEU A 1 110 ? 11.368 -3.723 -14.317 1.00 94.25 110 LEU A O 1
ATOM 903 N N . HIS A 1 111 ? 11.798 -3.686 -16.527 1.00 95.12 111 HIS A N 1
ATOM 904 C CA . HIS A 1 111 ? 10.625 -2.894 -16.893 1.00 95.12 111 HIS A CA 1
ATOM 905 C C . HIS A 1 111 ? 9.325 -3.635 -16.559 1.00 95.12 111 HIS A C 1
ATOM 907 O O . HIS A 1 111 ? 8.477 -3.057 -15.882 1.00 95.12 111 HIS A O 1
ATOM 913 N N . GLN A 1 112 ? 9.194 -4.917 -16.916 1.00 93.94 112 GLN A N 1
ATOM 914 C CA . GLN A 1 112 ? 8.012 -5.721 -16.561 1.00 93.94 112 GLN A CA 1
ATOM 915 C C . GLN A 1 112 ? 7.838 -5.874 -15.041 1.00 93.94 112 GLN A C 1
ATOM 917 O O . GLN A 1 112 ? 6.729 -5.740 -14.524 1.00 93.94 112 GLN A O 1
ATOM 922 N N . VAL A 1 113 ? 8.931 -6.082 -14.294 1.00 93.44 113 VAL A N 1
ATOM 923 C CA . VAL A 1 113 ? 8.897 -6.117 -12.821 1.00 93.44 113 VAL A CA 1
ATOM 924 C C . VAL A 1 113 ? 8.391 -4.795 -12.253 1.00 93.44 113 VAL A C 1
ATOM 926 O O . VAL A 1 113 ? 7.526 -4.812 -11.376 1.00 93.44 113 VAL A O 1
ATOM 929 N N . LEU A 1 114 ? 8.889 -3.655 -12.744 1.00 95.25 114 LEU A N 1
ATOM 930 C CA . LEU A 1 114 ? 8.405 -2.361 -12.276 1.00 95.25 114 LEU A CA 1
ATOM 931 C C . LEU A 1 114 ? 6.940 -2.129 -12.665 1.00 95.25 114 LEU A C 1
ATOM 933 O O . LEU A 1 114 ? 6.163 -1.681 -11.824 1.00 95.25 114 LEU A O 1
ATOM 937 N N . GLY A 1 115 ? 6.555 -2.455 -13.901 1.00 95.56 115 GLY A N 1
ATOM 938 C CA . GLY A 1 115 ? 5.171 -2.365 -14.368 1.00 95.56 115 GLY A CA 1
ATOM 939 C C . GLY A 1 115 ? 4.227 -3.160 -13.467 1.00 95.56 115 GLY A C 1
ATOM 940 O O . GLY A 1 115 ? 3.194 -2.642 -13.038 1.00 95.56 115 GLY A O 1
ATOM 941 N N . TRP A 1 116 ? 4.628 -4.373 -13.070 1.00 94.06 116 TRP A N 1
ATOM 942 C CA . TRP A 1 116 ? 3.892 -5.162 -12.085 1.00 94.06 116 TRP A CA 1
ATOM 943 C C . TRP A 1 116 ? 3.831 -4.450 -10.732 1.00 94.06 116 TRP A C 1
ATOM 945 O O . TRP A 1 116 ? 2.737 -4.279 -10.199 1.00 94.06 116 TRP A O 1
ATOM 955 N N . MET A 1 117 ? 4.961 -3.979 -10.188 1.00 94.62 117 MET A N 1
ATOM 956 C CA . MET A 1 117 ? 4.989 -3.292 -8.887 1.00 94.62 117 MET A CA 1
ATOM 957 C C . MET A 1 117 ? 4.051 -2.081 -8.862 1.00 94.62 117 MET A C 1
ATOM 959 O O . MET A 1 117 ? 3.233 -1.970 -7.951 1.00 94.62 117 MET A O 1
ATOM 963 N N . LEU A 1 118 ? 4.130 -1.212 -9.872 1.00 96.88 118 LEU A N 1
ATOM 964 C CA . LEU A 1 118 ? 3.303 -0.011 -9.964 1.00 96.88 118 LEU A CA 1
ATOM 965 C C . LEU A 1 118 ? 1.828 -0.333 -10.224 1.00 96.88 118 LEU A C 1
ATOM 967 O O . LEU A 1 118 ? 0.967 0.331 -9.655 1.00 96.88 118 LEU A O 1
ATOM 971 N N . SER A 1 119 ? 1.513 -1.385 -10.986 1.00 96.19 119 SER A N 1
ATOM 972 C CA . SER A 1 119 ? 0.126 -1.861 -11.122 1.00 96.19 119 SER A CA 1
ATOM 973 C C . SER A 1 119 ? -0.430 -2.331 -9.775 1.00 96.19 119 SER A C 1
ATOM 975 O O . SER A 1 119 ? -1.546 -1.992 -9.390 1.00 96.19 119 SER A O 1
ATOM 977 N N . GLN A 1 120 ? 0.376 -3.058 -8.994 1.00 94.81 120 GLN A N 1
ATOM 978 C CA . GLN A 1 120 ? -0.019 -3.489 -7.654 1.00 94.81 120 GLN A CA 1
ATOM 979 C C . GLN A 1 120 ? -0.122 -2.334 -6.649 1.00 94.81 120 GLN A C 1
ATOM 981 O O . GLN A 1 120 ? -0.831 -2.478 -5.650 1.00 94.81 120 GLN A O 1
ATOM 986 N N . PHE A 1 121 ? 0.595 -1.231 -6.871 1.00 96.25 121 PHE A N 1
ATOM 987 C CA . PHE A 1 121 ? 0.418 0.004 -6.113 1.00 96.25 121 PHE A CA 1
ATOM 988 C C . PHE A 1 121 ? -0.905 0.656 -6.482 1.00 96.25 121 PHE A C 1
ATOM 990 O O . PHE A 1 121 ? -1.746 0.772 -5.603 1.00 96.25 121 PHE A O 1
ATOM 997 N N . LEU A 1 122 ? -1.154 0.909 -7.771 1.00 97.44 122 LEU A N 1
ATOM 998 C CA . LEU A 1 122 ? -2.424 1.438 -8.276 1.00 97.44 122 LEU A CA 1
ATOM 999 C C . LEU A 1 122 ? -3.639 0.687 -7.708 1.00 97.44 122 LEU A C 1
ATOM 1001 O O . LEU A 1 122 ? -4.559 1.307 -7.185 1.00 97.44 122 LEU A O 1
ATOM 1005 N N . HIS A 1 123 ? -3.642 -0.647 -7.761 1.00 95.88 123 HIS A N 1
ATOM 1006 C CA . HIS A 1 123 ? -4.739 -1.446 -7.204 1.00 95.88 123 HIS A CA 1
ATOM 1007 C C . HIS A 1 123 ? -4.855 -1.349 -5.679 1.00 95.88 123 HIS A C 1
ATOM 1009 O O . HIS A 1 123 ? -5.957 -1.442 -5.136 1.00 95.88 123 HIS A O 1
ATOM 1015 N N . GLY A 1 124 ? -3.726 -1.173 -4.990 1.00 95.62 124 GLY A N 1
ATOM 1016 C CA . GLY A 1 124 ? -3.695 -0.835 -3.571 1.00 95.62 124 GLY A CA 1
ATOM 1017 C C . GLY A 1 124 ? -4.416 0.484 -3.310 1.00 95.62 124 GLY A C 1
ATOM 1018 O O . GLY A 1 124 ? -5.349 0.487 -2.511 1.00 95.62 124 GLY A O 1
ATOM 1019 N N . GLU A 1 125 ? -4.076 1.534 -4.062 1.00 97.75 125 GLU A N 1
ATOM 1020 C CA . GLU A 1 125 ? -4.666 2.873 -3.913 1.00 97.75 125 GLU A CA 1
ATOM 1021 C C . GLU A 1 125 ? -6.150 2.903 -4.277 1.00 97.75 125 GLU A C 1
ATOM 1023 O O . GLU A 1 125 ? -6.940 3.579 -3.628 1.00 97.75 125 GLU A O 1
ATOM 1028 N N . GLN A 1 126 ? -6.589 2.105 -5.256 1.00 96.38 126 GLN A N 1
ATOM 1029 C CA . GLN A 1 126 ? -8.020 1.941 -5.542 1.00 96.38 126 GLN A CA 1
ATOM 1030 C C . GLN A 1 126 ? -8.771 1.355 -4.336 1.00 96.38 126 GLN A C 1
ATOM 1032 O O . GLN A 1 126 ? -9.880 1.788 -4.011 1.00 96.38 126 GLN A O 1
ATOM 1037 N N . GLY A 1 127 ? -8.169 0.373 -3.661 1.00 96.00 127 GLY A N 1
ATOM 1038 C CA . GLY A 1 127 ? -8.697 -0.179 -2.416 1.00 96.00 127 GLY A CA 1
ATOM 1039 C C . GLY A 1 127 ? -8.650 0.823 -1.263 1.00 96.00 127 GLY A C 1
ATOM 1040 O O . GLY A 1 127 ? -9.626 0.921 -0.516 1.00 96.00 127 GLY A O 1
ATOM 1041 N N . ALA A 1 128 ? -7.549 1.569 -1.139 1.00 97.25 128 ALA A N 1
ATOM 1042 C CA . ALA A 1 128 ? -7.342 2.609 -0.135 1.00 97.25 128 ALA A CA 1
ATOM 1043 C C . ALA A 1 128 ? -8.368 3.730 -0.272 1.00 97.25 128 ALA A C 1
ATOM 1045 O O . ALA A 1 128 ? -9.013 4.073 0.712 1.00 97.25 128 ALA A O 1
ATOM 1046 N N . LEU A 1 129 ? -8.644 4.189 -1.493 1.00 98.12 129 LEU A N 1
ATOM 1047 C CA . LEU A 1 129 ? -9.674 5.184 -1.779 1.00 98.12 129 LEU A CA 1
ATOM 1048 C C . LEU A 1 129 ? -11.047 4.754 -1.247 1.00 98.12 129 LEU A C 1
ATOM 1050 O O . LEU A 1 129 ? -11.715 5.511 -0.541 1.00 98.12 129 LEU A O 1
ATOM 1054 N N . MET A 1 130 ? -11.464 3.517 -1.545 1.00 97.06 130 MET A N 1
ATOM 1055 C CA . MET A 1 130 ? -12.744 2.996 -1.054 1.00 97.06 130 MET A CA 1
ATOM 1056 C C . MET A 1 130 ? -12.744 2.827 0.469 1.00 97.06 130 MET A C 1
ATOM 1058 O O . MET A 1 130 ? -13.746 3.108 1.125 1.00 97.06 130 MET A O 1
ATOM 1062 N N . ALA A 1 131 ? -11.633 2.374 1.050 1.00 96.56 131 ALA A N 1
ATOM 1063 C CA . ALA A 1 131 ? -11.511 2.206 2.492 1.00 96.56 131 ALA A CA 1
ATOM 1064 C C . ALA A 1 131 ? -11.525 3.547 3.234 1.00 96.56 131 ALA A C 1
ATOM 1066 O O . ALA A 1 131 ? -12.221 3.655 4.239 1.00 96.56 131 ALA A O 1
ATOM 1067 N N . ALA A 1 132 ? -10.827 4.564 2.727 1.00 97.06 132 ALA A N 1
ATOM 1068 C CA . ALA A 1 132 ? -10.793 5.915 3.275 1.00 97.06 132 ALA A CA 1
ATOM 1069 C C . ALA A 1 132 ? -12.190 6.553 3.279 1.00 97.06 132 ALA A C 1
ATOM 1071 O O . ALA A 1 132 ? -12.584 7.179 4.269 1.00 97.06 132 ALA A O 1
ATOM 1072 N N . ALA A 1 133 ? -12.979 6.326 2.222 1.00 97.12 133 ALA A N 1
ATOM 1073 C CA . ALA A 1 133 ? -14.369 6.772 2.167 1.00 97.12 133 ALA A CA 1
ATOM 1074 C C . ALA A 1 133 ? -15.207 6.118 3.280 1.00 97.12 133 ALA A C 1
ATOM 1076 O O . ALA A 1 133 ? -15.815 6.815 4.091 1.00 97.12 133 ALA A O 1
ATOM 1077 N N . GLN A 1 134 ? -15.145 4.788 3.407 1.00 96.56 134 GLN A N 1
ATOM 1078 C CA . GLN A 1 134 ? -15.869 4.056 4.456 1.00 96.56 134 GLN A CA 1
ATOM 1079 C C . GLN A 1 134 ? -15.409 4.439 5.867 1.00 96.56 134 GLN A C 1
ATOM 1081 O O . GLN A 1 134 ? -16.224 4.594 6.772 1.00 96.56 134 GLN A O 1
ATOM 1086 N N . VAL A 1 135 ? -14.101 4.608 6.066 1.00 94.12 135 VAL A N 1
ATOM 1087 C CA . VAL A 1 135 ? -13.508 5.060 7.330 1.00 94.12 135 VAL A CA 1
ATOM 1088 C C . VAL A 1 135 ? -14.068 6.424 7.725 1.00 94.12 135 VAL A C 1
ATOM 1090 O O . VAL A 1 135 ? -14.474 6.599 8.874 1.00 94.12 135 VAL A O 1
ATOM 1093 N N . THR A 1 136 ? -14.168 7.353 6.775 1.00 95.81 136 THR A N 1
ATOM 1094 C CA . THR A 1 136 ? -14.755 8.682 6.999 1.00 95.81 136 THR A CA 1
ATOM 1095 C C . THR A 1 136 ? -16.220 8.582 7.443 1.00 95.81 136 THR A C 1
ATOM 1097 O O . THR A 1 136 ? -16.644 9.285 8.368 1.00 95.81 136 THR A O 1
ATOM 1100 N N . GLU A 1 137 ? -16.988 7.659 6.860 1.00 95.50 137 GLU A N 1
ATOM 1101 C CA . GLU A 1 137 ? -18.377 7.401 7.254 1.00 95.50 137 GLU A CA 1
ATOM 1102 C C . GLU A 1 137 ? -18.495 6.804 8.667 1.00 95.50 137 GLU A C 1
ATOM 1104 O O . GLU A 1 137 ? -19.317 7.270 9.462 1.00 95.50 137 GLU A O 1
ATOM 1109 N N . CYS A 1 138 ? -17.663 5.817 9.017 1.00 94.31 138 CYS A N 1
ATOM 1110 C CA . CYS A 1 138 ? -17.847 5.015 10.232 1.00 94.31 138 CYS A CA 1
ATOM 1111 C C . CYS A 1 138 ? -17.000 5.424 11.448 1.00 94.31 138 CYS A C 1
ATOM 1113 O O . CYS A 1 138 ? -17.253 4.930 12.543 1.00 94.31 138 CYS A O 1
ATOM 1115 N N . VAL A 1 139 ? -15.984 6.283 11.302 1.00 93.25 139 VAL A N 1
ATOM 1116 C CA . VAL A 1 139 ? -15.164 6.711 12.451 1.00 93.25 139 VAL A CA 1
ATOM 1117 C C . VAL A 1 139 ? -16.020 7.517 13.447 1.00 93.25 139 VAL A C 1
ATOM 1119 O O . VAL A 1 139 ? -16.787 8.381 13.007 1.00 93.25 139 VAL A O 1
ATOM 1122 N N . PRO A 1 140 ? -15.935 7.255 14.769 1.00 92.12 140 PRO A N 1
ATOM 1123 C CA . PRO A 1 140 ? -16.875 7.838 15.730 1.00 92.12 140 PRO A CA 1
ATOM 1124 C C . PRO A 1 140 ? -16.543 9.271 16.166 1.00 92.12 140 PRO A C 1
ATOM 1126 O O . PRO A 1 140 ? -17.393 9.929 16.755 1.00 92.12 140 PRO A O 1
ATOM 1129 N N . PHE A 1 141 ? -15.336 9.767 15.886 1.00 91.50 141 PHE A N 1
ATOM 1130 C CA . PHE A 1 141 ? -14.866 11.086 16.323 1.00 91.50 141 PHE A CA 1
ATOM 1131 C C . PHE A 1 141 ? -14.687 12.057 15.147 1.00 91.50 141 PHE A C 1
ATOM 1133 O O . PHE A 1 141 ? -14.194 11.687 14.077 1.00 91.50 141 PHE A O 1
ATOM 1140 N N . THR A 1 142 ? -15.064 13.320 15.364 1.00 94.19 142 THR A N 1
ATOM 1141 C CA . THR A 1 142 ? -15.134 14.360 14.321 1.00 94.19 142 THR A CA 1
ATOM 1142 C C . THR A 1 142 ? -13.772 14.684 13.706 1.00 94.19 142 THR A C 1
ATOM 1144 O O . THR A 1 142 ? -13.658 14.725 12.481 1.00 94.19 142 THR A O 1
ATOM 1147 N N . ASP A 1 143 ? -12.714 14.821 14.515 1.00 94.50 143 ASP A N 1
ATOM 1148 C CA . ASP A 1 143 ? -11.354 15.069 14.001 1.00 94.50 143 ASP A CA 1
ATOM 1149 C C . ASP A 1 143 ? -10.891 13.960 13.040 1.00 94.50 143 ASP A C 1
ATOM 1151 O O . ASP A 1 143 ? -10.204 14.210 12.048 1.00 94.50 143 ASP A O 1
ATOM 1155 N N . GLY A 1 144 ? -11.336 12.729 13.302 1.00 94.69 144 GLY A N 1
ATOM 1156 C CA . GLY A 1 144 ? -11.077 11.576 12.455 1.00 94.69 144 GLY A CA 1
ATOM 1157 C C . GLY A 1 144 ? -11.764 11.692 11.105 1.00 94.69 144 GLY A C 1
ATOM 1158 O O . GLY A 1 144 ? -11.145 11.370 10.097 1.00 94.69 144 GLY A O 1
ATOM 1159 N N . LYS A 1 145 ? -12.999 12.201 11.060 1.00 95.44 145 LYS A N 1
ATOM 1160 C CA . LYS A 1 145 ? -13.722 12.444 9.803 1.00 95.44 145 LYS A CA 1
ATOM 1161 C C . LYS A 1 145 ? -13.057 13.532 8.969 1.00 95.44 145 LYS A C 1
ATOM 1163 O O . LYS A 1 145 ? -12.926 13.374 7.761 1.00 95.44 145 LYS A O 1
ATOM 1168 N N . PHE A 1 146 ? -12.607 14.616 9.603 1.00 95.69 146 PHE A N 1
ATOM 1169 C CA . PHE A 1 146 ? -11.925 15.706 8.900 1.00 95.69 146 PHE A CA 1
ATOM 1170 C C . PHE A 1 146 ? -10.625 15.246 8.253 1.00 95.69 146 PHE A C 1
ATOM 1172 O O . PHE A 1 146 ? -10.389 15.545 7.083 1.00 95.69 146 PHE A O 1
ATOM 1179 N N . TYR A 1 147 ? -9.808 14.483 8.980 1.00 96.12 147 TYR A N 1
ATOM 1180 C CA . TYR A 1 147 ? -8.613 13.900 8.387 1.00 96.12 147 TYR A CA 1
ATOM 1181 C C . TYR A 1 147 ? -8.956 12.844 7.322 1.00 96.12 147 TYR A C 1
ATOM 1183 O O . TYR A 1 147 ? -8.400 12.879 6.225 1.00 96.12 147 TYR A O 1
ATOM 1191 N N . GLY A 1 148 ? -9.914 11.953 7.595 1.00 96.44 148 GLY A N 1
ATOM 1192 C CA . GLY A 1 148 ? -10.348 10.921 6.647 1.00 96.44 148 GLY A CA 1
ATOM 1193 C C . GLY A 1 148 ? -10.791 11.503 5.300 1.00 96.44 148 GLY A C 1
ATOM 1194 O O . GLY A 1 148 ? -10.397 11.000 4.252 1.00 96.44 148 GLY A O 1
ATOM 1195 N N . ALA A 1 149 ? -11.495 12.638 5.311 1.00 97.00 149 ALA A N 1
ATOM 1196 C CA . ALA A 1 149 ? -11.878 13.343 4.090 1.00 97.00 149 ALA A CA 1
ATOM 1197 C C . ALA A 1 149 ? -10.669 13.841 3.279 1.00 97.00 149 ALA A C 1
ATOM 1199 O O . ALA A 1 149 ? -10.700 13.796 2.050 1.00 97.00 149 ALA A O 1
ATOM 1200 N N . THR A 1 150 ? -9.594 14.290 3.940 1.00 97.31 150 THR A N 1
ATOM 1201 C CA . THR A 1 150 ? -8.351 14.642 3.230 1.00 97.31 150 THR A CA 1
ATOM 1202 C C . THR A 1 150 ? -7.686 13.419 2.621 1.00 97.31 150 THR A C 1
ATOM 1204 O O . THR A 1 150 ? -7.254 13.486 1.476 1.00 97.31 150 THR A O 1
ATOM 1207 N N . GLN A 1 151 ? -7.699 12.290 3.330 1.00 97.69 151 GLN A N 1
ATOM 1208 C CA . GLN A 1 151 ? -7.149 11.050 2.808 1.00 97.69 151 GLN A CA 1
ATOM 1209 C C . GLN A 1 151 ? -7.912 10.563 1.569 1.00 97.69 151 GLN A C 1
ATOM 1211 O O . GLN A 1 151 ? -7.287 10.162 0.601 1.00 97.69 151 GLN A O 1
ATOM 1216 N N . VAL A 1 152 ? -9.246 10.665 1.528 1.00 98.38 152 VAL A N 1
ATOM 1217 C CA . VAL A 1 152 ? -10.023 10.315 0.319 1.00 98.38 152 VAL A CA 1
ATOM 1218 C C . VAL A 1 152 ? -9.538 11.090 -0.914 1.00 98.38 152 VAL A C 1
ATOM 1220 O O . VAL A 1 152 ? -9.434 10.519 -1.998 1.00 98.38 152 VAL A O 1
ATOM 1223 N N . VAL A 1 153 ? -9.227 12.381 -0.759 1.00 98.12 153 VAL A N 1
ATOM 1224 C CA . VAL A 1 153 ? -8.670 13.198 -1.850 1.00 98.12 153 VAL A CA 1
ATOM 1225 C C . VAL A 1 153 ? -7.255 12.745 -2.210 1.00 98.12 153 VAL A C 1
ATOM 1227 O O . VAL A 1 153 ? -6.947 12.624 -3.397 1.00 98.12 153 VAL A O 1
ATOM 1230 N N . ASP A 1 154 ? -6.418 12.471 -1.207 1.00 98.19 154 ASP A N 1
ATOM 1231 C CA . ASP A 1 154 ? -5.047 11.996 -1.403 1.00 98.19 154 ASP A CA 1
ATOM 1232 C C . ASP A 1 154 ? -5.045 10.657 -2.184 1.00 98.19 154 ASP A C 1
ATOM 1234 O O . ASP A 1 154 ? -4.396 10.570 -3.227 1.00 98.19 154 ASP A O 1
ATOM 1238 N N . GLU A 1 155 ? -5.873 9.671 -1.810 1.00 98.31 155 GLU A N 1
ATOM 1239 C CA . GLU A 1 155 ? -5.952 8.381 -2.520 1.00 98.31 155 GLU A CA 1
ATOM 1240 C C . GLU A 1 155 ? -6.523 8.499 -3.937 1.00 98.31 155 GLU A C 1
ATOM 1242 O O . GLU A 1 155 ? -6.095 7.792 -4.851 1.00 98.31 155 GLU A O 1
ATOM 1247 N N . ALA A 1 156 ? -7.471 9.415 -4.163 1.00 98.62 156 ALA A N 1
ATOM 1248 C CA . ALA A 1 156 ? -7.980 9.677 -5.508 1.00 98.62 156 ALA A CA 1
ATOM 1249 C C . ALA A 1 156 ? -6.858 10.195 -6.421 1.00 98.62 156 ALA A C 1
ATOM 1251 O O . ALA A 1 156 ? -6.719 9.745 -7.561 1.00 98.62 156 ALA A O 1
ATOM 1252 N N . ARG A 1 157 ? -6.015 11.089 -5.892 1.00 98.38 157 ARG A N 1
ATOM 1253 C CA . ARG A 1 157 ? -4.828 11.590 -6.587 1.00 98.38 157 ARG A CA 1
ATOM 1254 C C . ARG A 1 157 ? -3.783 10.492 -6.785 1.00 98.38 157 ARG A C 1
ATOM 1256 O O . ARG A 1 157 ? -3.175 10.446 -7.849 1.00 98.38 157 ARG A O 1
ATOM 1263 N N . HIS A 1 158 ? -3.574 9.600 -5.817 1.00 98.62 158 HIS A N 1
ATOM 1264 C CA . HIS A 1 158 ? -2.652 8.469 -5.971 1.00 98.62 158 HIS A CA 1
ATOM 1265 C C . HIS A 1 158 ? -3.077 7.559 -7.132 1.00 98.62 158 HIS A C 1
ATOM 1267 O O . HIS A 1 158 ? -2.264 7.252 -8.009 1.00 98.62 158 HIS A O 1
ATOM 1273 N N . VAL A 1 159 ? -4.367 7.209 -7.201 1.00 98.56 159 VAL A N 1
ATOM 1274 C CA . VAL A 1 159 ? -4.942 6.458 -8.328 1.00 98.56 159 VAL A CA 1
ATOM 1275 C C . VAL A 1 159 ? -4.713 7.195 -9.649 1.00 98.56 159 VAL A C 1
ATOM 1277 O O . VAL A 1 159 ? -4.234 6.584 -10.604 1.00 98.56 159 VAL A O 1
ATOM 1280 N N . GLU A 1 160 ? -4.999 8.499 -9.703 1.00 98.44 160 GLU A N 1
ATOM 1281 C CA . GLU A 1 160 ? -4.798 9.332 -10.896 1.00 98.44 160 GLU A CA 1
ATOM 1282 C C . GLU A 1 160 ? -3.348 9.274 -11.404 1.00 98.44 160 GLU A C 1
ATOM 1284 O O . GLU A 1 160 ? -3.107 8.957 -12.574 1.00 98.44 160 GLU A O 1
ATOM 1289 N N . VAL A 1 161 ? -2.368 9.559 -10.538 1.00 98.62 161 VAL A N 1
ATOM 1290 C CA . VAL A 1 161 ? -0.965 9.680 -10.959 1.00 98.62 161 VAL A CA 1
ATOM 1291 C C . VAL A 1 161 ? -0.341 8.330 -11.298 1.00 98.62 161 VAL A C 1
ATOM 1293 O O . VAL A 1 161 ? 0.386 8.243 -12.289 1.00 98.62 161 VAL A O 1
ATOM 1296 N N . PHE A 1 162 ? -0.636 7.262 -10.544 1.00 98.56 162 PHE A N 1
ATOM 1297 C CA . PHE A 1 162 ? -0.121 5.930 -10.873 1.00 98.56 162 PHE A CA 1
ATOM 1298 C C . PHE A 1 162 ? -0.734 5.402 -12.167 1.00 98.56 162 PHE A C 1
ATOM 1300 O O . PHE A 1 162 ? 0.000 4.882 -13.007 1.00 98.56 162 PHE A O 1
ATOM 1307 N N . HIS A 1 163 ? -2.044 5.584 -12.368 1.00 98.19 163 HIS A N 1
ATOM 1308 C CA . HIS A 1 163 ? -2.709 5.201 -13.611 1.00 98.19 163 HIS A CA 1
ATOM 1309 C C . HIS A 1 163 ? -2.101 5.936 -14.810 1.00 98.19 163 HIS A C 1
ATOM 1311 O O . HIS A 1 163 ? -1.668 5.299 -15.770 1.00 98.19 163 HIS A O 1
ATOM 1317 N N . ARG A 1 164 ? -1.965 7.267 -14.723 1.00 98.25 164 ARG A N 1
ATOM 1318 C CA . ARG A 1 164 ? -1.365 8.076 -15.791 1.00 98.25 164 ARG A CA 1
ATOM 1319 C C . ARG A 1 164 ? 0.083 7.683 -16.077 1.00 98.25 164 ARG A C 1
ATOM 1321 O O . ARG A 1 164 ? 0.474 7.640 -17.243 1.00 98.25 164 ARG A O 1
ATOM 1328 N N . TYR A 1 165 ? 0.888 7.395 -15.052 1.00 98.50 165 TYR A N 1
ATOM 1329 C CA . TYR A 1 165 ? 2.273 6.955 -15.241 1.00 98.50 165 TYR A CA 1
ATOM 1330 C C . TYR A 1 165 ? 2.340 5.594 -15.950 1.00 98.50 165 TYR A C 1
ATOM 1332 O O . TYR A 1 165 ? 3.080 5.433 -16.922 1.00 98.50 165 TYR A O 1
ATOM 1340 N N . LEU A 1 166 ? 1.525 4.628 -15.519 1.00 97.81 166 LEU A N 1
ATOM 1341 C CA . LEU A 1 166 ? 1.435 3.312 -16.154 1.00 97.81 166 LEU A CA 1
ATOM 1342 C C . LEU A 1 166 ? 1.003 3.411 -17.621 1.00 97.81 166 LEU A C 1
ATOM 1344 O O . LEU A 1 166 ? 1.633 2.796 -18.476 1.00 97.81 166 LEU A O 1
ATOM 1348 N N . GLU A 1 167 ? -0.023 4.207 -17.914 1.00 96.88 167 GLU A N 1
ATOM 1349 C CA . GLU A 1 167 ? -0.597 4.344 -19.255 1.00 96.88 167 GLU A CA 1
ATOM 1350 C C . GLU A 1 167 ? 0.314 5.128 -20.209 1.00 96.88 167 GLU A C 1
ATOM 1352 O O . GLU A 1 167 ? 0.559 4.699 -21.334 1.00 96.88 167 GLU A O 1
ATOM 1357 N N . THR A 1 168 ? 0.842 6.273 -19.765 1.00 96.81 168 THR A N 1
ATOM 1358 C CA . THR A 1 168 ? 1.519 7.227 -20.662 1.00 96.81 168 THR A CA 1
ATOM 1359 C C . THR A 1 168 ? 3.039 7.104 -20.684 1.00 96.81 168 THR A C 1
ATOM 1361 O O . THR A 1 168 ? 3.663 7.624 -21.609 1.00 96.81 168 THR A O 1
ATOM 1364 N N . LYS A 1 169 ? 3.650 6.464 -19.676 1.00 96.88 169 LYS A N 1
ATOM 1365 C CA . LYS A 1 169 ? 5.114 6.366 -19.536 1.00 96.88 169 LYS A CA 1
ATOM 1366 C C . LYS A 1 169 ? 5.631 4.935 -19.621 1.00 96.88 169 LYS A C 1
ATOM 1368 O O . LYS A 1 169 ? 6.607 4.698 -20.322 1.00 96.88 169 LYS A O 1
ATOM 1373 N N . LEU A 1 170 ? 4.999 3.981 -18.930 1.00 94.94 170 LEU A N 1
ATOM 1374 C CA . LEU A 1 170 ? 5.490 2.595 -18.910 1.00 94.94 170 LEU A CA 1
ATOM 1375 C C . LEU A 1 170 ? 4.857 1.677 -19.951 1.00 94.94 170 LEU A C 1
ATOM 1377 O O . LEU A 1 170 ? 5.539 0.766 -20.415 1.00 94.94 170 LEU A O 1
ATOM 1381 N N . GLY A 1 171 ? 3.572 1.840 -20.260 1.00 91.62 171 GLY A N 1
ATOM 1382 C CA . GLY A 1 171 ? 2.845 0.949 -21.168 1.00 91.62 171 GLY A CA 1
ATOM 1383 C C . GLY A 1 171 ? 2.761 -0.511 -20.698 1.00 91.62 171 GLY A C 1
ATOM 1384 O O . GLY A 1 171 ? 2.585 -1.399 -21.526 1.00 91.62 171 GLY A O 1
ATOM 1385 N N . ALA A 1 172 ? 2.916 -0.780 -19.396 1.00 87.94 172 ALA A N 1
ATOM 1386 C CA . ALA A 1 172 ? 2.900 -2.129 -18.824 1.00 87.94 172 ALA A CA 1
ATOM 1387 C C . ALA A 1 172 ? 1.951 -2.185 -17.622 1.00 87.94 172 ALA A C 1
ATOM 1389 O O . ALA A 1 172 ? 2.250 -1.618 -16.572 1.00 87.94 172 ALA A O 1
ATOM 1390 N N . THR A 1 173 ? 0.818 -2.870 -17.778 1.00 91.25 173 THR A N 1
ATOM 1391 C CA . THR A 1 173 ? -0.222 -3.013 -16.751 1.00 91.25 173 THR A CA 1
ATOM 1392 C C . THR A 1 173 ? -0.466 -4.483 -16.427 1.00 91.25 173 THR A C 1
ATOM 1394 O O . THR A 1 173 ? -0.375 -5.353 -17.292 1.00 91.25 173 THR A O 1
ATOM 1397 N N . PHE A 1 174 ? -0.755 -4.767 -15.159 1.00 92.12 174 PHE A N 1
ATOM 1398 C CA . PHE A 1 174 ? -0.971 -6.122 -14.652 1.00 92.12 174 PHE A CA 1
ATOM 1399 C C . PHE A 1 174 ? -2.224 -6.168 -13.784 1.00 92.12 174 PHE A C 1
ATOM 1401 O O . PHE A 1 174 ? -2.487 -5.194 -13.085 1.00 92.12 174 PHE A O 1
ATOM 1408 N N . PRO A 1 175 ? -2.960 -7.292 -13.762 1.00 92.25 175 PRO A N 1
ATOM 1409 C CA . PRO A 1 175 ? -4.134 -7.428 -12.913 1.00 92.25 175 PRO A CA 1
ATOM 1410 C C . PRO A 1 175 ? -3.764 -7.452 -11.424 1.00 92.25 175 PRO A C 1
ATOM 1412 O O . PRO A 1 175 ? -2.632 -7.759 -11.036 1.00 92.25 175 PRO A O 1
ATOM 1415 N N . ILE A 1 176 ? -4.746 -7.174 -10.569 1.00 92.81 176 ILE A N 1
ATOM 1416 C CA . ILE A 1 176 ? -4.594 -7.231 -9.114 1.00 92.81 176 ILE A CA 1
ATOM 1417 C C . ILE A 1 176 ? -4.162 -8.626 -8.637 1.00 92.81 176 ILE A C 1
ATOM 1419 O O . ILE A 1 176 ? -4.721 -9.647 -9.030 1.00 92.81 176 ILE A O 1
ATOM 1423 N N . ASN A 1 177 ? -3.189 -8.668 -7.725 1.00 92.56 177 ASN A N 1
ATOM 1424 C CA . ASN A 1 177 ? -2.769 -9.896 -7.060 1.00 92.56 177 ASN A CA 1
ATOM 1425 C C . ASN A 1 177 ? -3.883 -10.456 -6.166 1.00 92.56 177 ASN A C 1
ATOM 1427 O O . ASN A 1 177 ? -4.489 -9.725 -5.380 1.00 92.56 177 ASN A O 1
ATOM 1431 N N . ASP A 1 178 ? -4.073 -11.775 -6.173 1.00 91.56 178 ASP A N 1
ATOM 1432 C CA . ASP A 1 178 ? -5.166 -12.398 -5.416 1.00 91.56 178 ASP A CA 1
ATOM 1433 C C . ASP A 1 178 ? -5.079 -12.179 -3.902 1.00 91.56 178 ASP A C 1
ATOM 1435 O O . ASP A 1 178 ? -6.108 -12.050 -3.242 1.00 91.56 178 ASP A O 1
ATOM 1439 N N . ASN A 1 179 ? -3.870 -12.121 -3.326 1.00 91.81 179 ASN A N 1
ATOM 1440 C CA . ASN A 1 179 ? -3.712 -11.841 -1.895 1.00 91.81 179 ASN A CA 1
ATOM 1441 C C . ASN A 1 179 ? -4.079 -10.386 -1.591 1.00 91.81 179 ASN A C 1
ATOM 1443 O O . ASN A 1 179 ? -4.708 -10.131 -0.567 1.00 91.81 179 ASN A O 1
ATOM 1447 N N . LEU A 1 180 ? -3.709 -9.444 -2.469 1.00 92.69 180 LEU A N 1
ATOM 1448 C CA . LEU A 1 180 ? -4.111 -8.042 -2.333 1.00 92.69 180 LEU A CA 1
ATOM 1449 C C . LEU A 1 180 ? -5.634 -7.911 -2.429 1.00 92.69 180 LEU A C 1
ATOM 1451 O O . LEU A 1 180 ? -6.244 -7.310 -1.547 1.00 92.69 180 LEU A O 1
ATOM 1455 N N . PHE A 1 181 ? -6.249 -8.544 -3.430 1.00 94.25 181 PHE A N 1
ATOM 1456 C CA . PHE A 1 181 ? -7.702 -8.590 -3.560 1.00 94.25 181 PHE A CA 1
ATOM 1457 C C . PHE A 1 181 ? -8.361 -9.178 -2.307 1.00 94.25 181 PHE A C 1
ATOM 1459 O O . PHE A 1 181 ? -9.294 -8.586 -1.777 1.00 94.25 181 PHE A O 1
ATOM 1466 N N . THR A 1 182 ? -7.867 -10.307 -1.786 1.00 93.50 182 THR A N 1
ATOM 1467 C CA . THR A 1 182 ? -8.398 -10.919 -0.558 1.00 93.50 182 THR A CA 1
ATOM 1468 C C . THR A 1 182 ? -8.334 -9.967 0.636 1.00 93.50 182 THR A C 1
ATOM 1470 O O . THR A 1 182 ? -9.280 -9.928 1.423 1.00 93.50 182 THR A O 1
ATOM 1473 N N . ILE A 1 183 ? -7.248 -9.202 0.782 1.00 92.94 183 ILE A N 1
ATOM 1474 C CA . ILE A 1 183 ? -7.097 -8.227 1.870 1.00 92.94 183 ILE A CA 1
ATOM 1475 C C . ILE A 1 183 ? -8.109 -7.086 1.707 1.00 92.94 183 ILE A C 1
ATOM 1477 O O . ILE A 1 183 ? -8.837 -6.794 2.654 1.00 92.94 183 ILE A O 1
ATOM 1481 N N . ILE A 1 184 ? -8.207 -6.496 0.511 1.00 94.44 184 ILE A N 1
ATOM 1482 C CA . ILE A 1 184 ? -9.142 -5.398 0.218 1.00 94.44 184 ILE A CA 1
ATOM 1483 C C . ILE A 1 184 ? -10.598 -5.863 0.375 1.00 94.44 184 ILE A C 1
ATOM 1485 O O . ILE A 1 184 ? -11.374 -5.219 1.076 1.00 94.44 184 ILE A O 1
ATOM 1489 N N . ASP A 1 185 ? -10.972 -7.007 -0.206 1.00 95.19 185 ASP A N 1
ATOM 1490 C CA . ASP A 1 185 ? -12.323 -7.572 -0.092 1.00 95.19 185 ASP A CA 1
ATOM 1491 C C . ASP A 1 185 ? -12.676 -7.858 1.373 1.00 95.19 185 ASP A C 1
ATOM 1493 O O . ASP A 1 185 ? -13.761 -7.482 1.813 1.00 95.19 185 ASP A O 1
ATOM 1497 N N . SER A 1 186 ? -11.755 -8.430 2.160 1.00 94.12 186 SER A N 1
ATOM 1498 C CA . SER A 1 186 ? -11.990 -8.673 3.590 1.00 94.12 186 SER A CA 1
ATOM 1499 C C . SER A 1 186 ? -12.177 -7.378 4.378 1.00 94.12 186 SER A C 1
ATOM 1501 O O . SER A 1 186 ? -12.969 -7.357 5.318 1.00 94.12 186 SER A O 1
ATOM 1503 N N . LEU A 1 187 ? -11.439 -6.325 4.033 1.00 93.75 187 LEU A N 1
ATOM 1504 C CA . LEU A 1 187 ? -11.466 -5.048 4.737 1.00 93.75 187 LEU A CA 1
ATOM 1505 C C . LEU A 1 187 ? -12.740 -4.256 4.449 1.00 93.75 187 LEU A C 1
ATOM 1507 O O . LEU A 1 187 ? -13.421 -3.787 5.365 1.00 93.75 187 LEU A O 1
ATOM 1511 N N . LEU A 1 188 ? -13.089 -4.131 3.169 1.00 94.94 188 LEU A N 1
ATOM 1512 C CA . LEU A 1 188 ? -14.268 -3.382 2.742 1.00 94.94 188 LEU A CA 1
ATOM 1513 C C . LEU A 1 188 ? -15.567 -4.050 3.224 1.00 94.94 188 LEU A C 1
ATOM 1515 O O . LEU A 1 188 ? -16.567 -3.363 3.442 1.00 94.94 188 LEU A O 1
ATOM 1519 N N . ARG A 1 189 ? -15.539 -5.371 3.452 1.00 94.12 189 ARG A N 1
ATOM 1520 C CA . ARG A 1 189 ? -16.639 -6.156 4.034 1.00 94.12 189 ARG A CA 1
ATOM 1521 C C . ARG A 1 189 ? -16.762 -6.064 5.556 1.00 94.12 189 ARG A C 1
ATOM 1523 O O . ARG A 1 189 ? -17.841 -6.357 6.063 1.00 94.12 189 ARG A O 1
ATOM 1530 N N . ASP A 1 190 ? -15.699 -5.734 6.293 1.00 93.69 190 ASP A N 1
ATOM 1531 C CA . ASP A 1 190 ? -15.779 -5.670 7.761 1.00 93.69 190 ASP A CA 1
ATOM 1532 C C . ASP A 1 190 ? -16.611 -4.454 8.177 1.00 93.69 190 ASP A C 1
ATOM 1534 O O . ASP A 1 190 ? -16.407 -3.361 7.661 1.00 93.69 190 ASP A O 1
ATOM 1538 N N . SER A 1 191 ? -17.562 -4.626 9.089 1.00 93.94 191 SER A N 1
ATOM 1539 C CA . SER A 1 191 ? -18.464 -3.545 9.494 1.00 93.94 191 SER A CA 1
ATOM 1540 C C . SER A 1 191 ? -17.881 -2.617 10.553 1.00 93.94 191 SER A C 1
ATOM 1542 O O . SER A 1 191 ? -18.436 -1.551 10.809 1.00 93.94 191 SER A O 1
ATOM 1544 N N . ARG A 1 192 ? -16.775 -3.013 11.190 1.00 93.81 192 ARG A N 1
ATOM 1545 C CA . ARG A 1 192 ? -16.227 -2.322 12.357 1.00 93.81 192 ARG A CA 1
ATOM 1546 C C . ARG A 1 192 ? -15.174 -1.316 11.931 1.00 93.81 192 ARG A C 1
ATOM 1548 O O . ARG A 1 192 ? -14.200 -1.676 11.270 1.00 93.81 192 ARG A O 1
ATOM 1555 N N . TRP A 1 193 ? -15.347 -0.072 12.364 1.00 94.44 193 TRP A N 1
ATOM 1556 C CA . TRP A 1 193 ? -14.446 1.023 12.013 1.00 94.44 193 TRP A CA 1
ATOM 1557 C C . TRP A 1 193 ? -12.989 0.708 12.391 1.00 94.44 193 TRP A C 1
ATOM 1559 O O . TRP A 1 193 ? -12.096 0.852 11.562 1.00 94.44 193 TRP A O 1
ATOM 1569 N N . ASP A 1 194 ? -12.747 0.169 13.590 1.00 95.50 194 ASP A N 1
ATOM 1570 C CA . ASP A 1 194 ? -11.393 -0.091 14.091 1.00 95.50 194 ASP A CA 1
ATOM 1571 C C . ASP A 1 194 ? -10.646 -1.124 13.235 1.00 95.50 194 ASP A C 1
ATOM 1573 O O . ASP A 1 194 ? -9.444 -1.022 13.019 1.00 95.50 194 ASP A O 1
ATOM 1577 N N . MET A 1 195 ? -11.370 -2.101 12.689 1.00 94.50 195 MET A N 1
ATOM 1578 C CA . MET A 1 195 ? -10.803 -3.124 11.813 1.00 94.50 195 MET A CA 1
ATOM 1579 C C . MET A 1 195 ? -10.484 -2.580 10.429 1.00 94.50 195 MET A C 1
ATOM 1581 O O . MET A 1 195 ? -9.500 -3.011 9.830 1.00 94.50 195 MET A O 1
ATOM 1585 N N . LYS A 1 196 ? -11.287 -1.630 9.931 1.00 94.00 196 LYS A N 1
ATOM 1586 C CA . LYS A 1 196 ? -10.978 -0.911 8.691 1.00 94.00 196 LYS A CA 1
ATOM 1587 C C . LYS A 1 196 ? -9.691 -0.107 8.849 1.00 94.00 196 LYS A C 1
ATOM 1589 O O . LYS A 1 196 ? -8.802 -0.259 8.023 1.00 94.00 196 LYS A O 1
ATOM 1594 N N . PHE A 1 197 ? -9.543 0.635 9.947 1.00 94.94 197 PHE A N 1
ATOM 1595 C CA . PHE A 1 197 ? -8.302 1.351 10.271 1.00 94.94 197 PHE A CA 1
ATOM 1596 C C . PHE 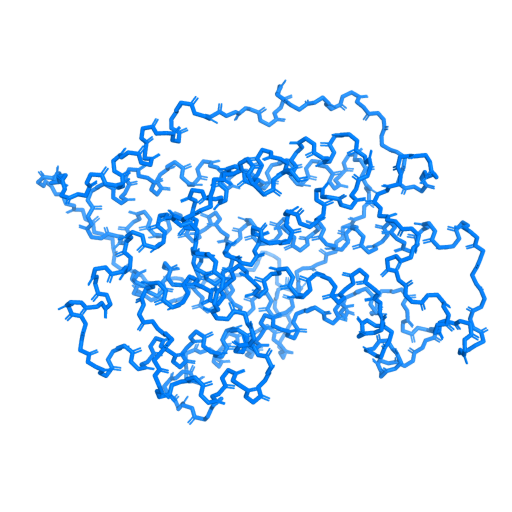A 1 197 ? -7.111 0.412 10.462 1.00 94.94 197 PHE A C 1
ATOM 1598 O O . PHE A 1 197 ? -6.035 0.650 9.921 1.00 94.94 197 PHE A O 1
ATOM 1605 N N . LEU A 1 198 ? -7.280 -0.671 11.228 1.00 95.88 198 LEU A N 1
ATOM 1606 C CA . LEU A 1 198 ? -6.206 -1.638 11.436 1.00 95.88 198 LEU A CA 1
ATOM 1607 C C . LEU A 1 198 ? -5.764 -2.210 10.092 1.00 95.88 198 LEU A C 1
ATOM 1609 O O . LEU A 1 198 ? -4.576 -2.269 9.800 1.00 95.88 198 LEU A O 1
ATOM 1613 N N . GLY A 1 199 ? -6.713 -2.612 9.257 1.00 94.12 199 GLY A N 1
ATOM 1614 C CA . GLY A 1 199 ? -6.410 -3.203 7.972 1.00 94.12 199 GLY A CA 1
ATOM 1615 C C . GLY A 1 199 ? -5.814 -2.234 6.957 1.00 94.12 199 GLY A C 1
ATOM 1616 O O . GLY A 1 199 ? -4.847 -2.599 6.299 1.00 94.12 199 GLY A O 1
ATOM 1617 N N . MET A 1 200 ? -6.354 -1.028 6.819 1.00 93.94 200 MET A N 1
ATOM 1618 C CA . MET A 1 200 ? -5.930 -0.112 5.766 1.00 93.94 200 MET A CA 1
ATOM 1619 C C . MET A 1 200 ? -4.730 0.702 6.255 1.00 93.94 200 MET A C 1
ATOM 1621 O O . MET A 1 200 ? -3.618 0.477 5.785 1.00 93.94 200 MET A O 1
ATOM 1625 N N . GLN A 1 201 ? -4.904 1.483 7.316 1.00 93.69 201 GLN A N 1
ATOM 1626 C CA . GLN A 1 201 ? -3.918 2.461 7.774 1.00 93.69 201 GLN A CA 1
ATOM 1627 C C . GLN A 1 201 ? -2.684 1.823 8.403 1.00 93.69 201 GLN A C 1
ATOM 1629 O O . GLN A 1 201 ? -1.571 2.332 8.288 1.00 93.69 201 GLN A O 1
ATOM 1634 N N . ILE A 1 202 ? -2.848 0.684 9.078 1.00 94.94 202 ILE A N 1
ATOM 1635 C CA . ILE A 1 202 ? -1.712 0.004 9.711 1.00 94.94 202 ILE A CA 1
ATOM 1636 C C . ILE A 1 202 ? -1.151 -1.092 8.814 1.00 94.94 202 ILE A C 1
ATOM 1638 O O . ILE A 1 202 ? 0.059 -1.123 8.589 1.00 94.94 202 ILE A O 1
ATOM 1642 N N . MET A 1 203 ? -1.993 -2.007 8.319 1.00 93.69 203 MET A N 1
ATOM 1643 C CA . MET A 1 203 ? -1.490 -3.157 7.564 1.00 93.69 203 MET A CA 1
ATOM 1644 C C . MET A 1 203 ? -1.139 -2.801 6.113 1.00 93.69 203 MET A C 1
ATOM 1646 O O . MET A 1 203 ? -0.030 -3.115 5.681 1.00 93.69 203 MET A O 1
ATOM 1650 N N . VAL A 1 204 ? -2.056 -2.200 5.345 1.00 92.81 204 VAL A N 1
ATOM 1651 C CA . VAL A 1 204 ? -1.858 -1.928 3.906 1.00 92.81 204 VAL A CA 1
ATOM 1652 C C . VAL A 1 204 ? -0.922 -0.742 3.693 1.00 92.81 204 VAL A C 1
ATOM 1654 O O . VAL A 1 204 ? 0.158 -0.937 3.134 1.00 92.81 204 VAL A O 1
ATOM 1657 N N . GLU A 1 205 ? -1.273 0.437 4.194 1.00 91.75 205 GLU A N 1
ATOM 1658 C CA . GLU A 1 205 ? -0.485 1.668 4.044 1.00 91.75 205 GLU A CA 1
ATOM 1659 C C . GLU A 1 205 ? 0.877 1.559 4.737 1.00 91.75 205 GLU A C 1
ATOM 1661 O O . GLU A 1 205 ? 1.906 1.928 4.177 1.00 91.75 205 GLU A O 1
ATOM 1666 N N . GLY A 1 206 ? 0.936 0.942 5.925 1.00 88.75 206 GLY A N 1
ATOM 1667 C CA . GLY A 1 206 ? 2.199 0.718 6.635 1.00 88.75 206 GLY A CA 1
ATOM 1668 C C . GLY A 1 206 ? 3.215 -0.098 5.824 1.00 88.75 206 GLY A C 1
ATOM 1669 O O . GLY A 1 206 ? 4.423 0.140 5.920 1.00 88.75 206 GLY A O 1
ATOM 1670 N N . LEU A 1 207 ? 2.746 -1.035 4.993 1.00 87.94 207 LEU A N 1
ATOM 1671 C CA . LEU A 1 207 ? 3.595 -1.720 4.017 1.00 87.94 207 LEU A CA 1
ATOM 1672 C C . LEU A 1 207 ? 3.840 -0.863 2.775 1.00 87.94 207 LEU A C 1
ATOM 1674 O O . LEU A 1 207 ? 4.989 -0.786 2.339 1.00 87.94 207 LEU A O 1
ATOM 1678 N N . ALA A 1 208 ? 2.800 -0.228 2.226 1.00 86.88 208 ALA A N 1
ATOM 1679 C CA . ALA A 1 208 ? 2.886 0.617 1.036 1.00 86.88 208 ALA A CA 1
ATOM 1680 C C . ALA A 1 208 ? 3.957 1.704 1.203 1.00 86.88 208 ALA A C 1
ATOM 1682 O O . ALA A 1 208 ? 4.859 1.813 0.374 1.00 86.88 208 ALA A O 1
ATOM 1683 N N . LEU A 1 209 ? 3.986 2.376 2.355 1.00 90.25 209 LEU A N 1
ATOM 1684 C CA . LEU A 1 209 ? 5.006 3.353 2.727 1.00 90.25 209 LEU A CA 1
ATOM 1685 C C . LEU A 1 209 ? 6.432 2.793 2.605 1.00 90.25 209 LEU A C 1
ATOM 1687 O O . LEU A 1 209 ? 7.330 3.454 2.079 1.00 90.25 209 LEU A O 1
ATOM 1691 N N . GLY A 1 210 ? 6.657 1.558 3.064 1.00 90.25 210 GLY A N 1
ATOM 1692 C CA . GLY A 1 210 ? 7.936 0.866 2.897 1.00 90.25 210 GLY A CA 1
ATOM 1693 C C . GLY A 1 210 ? 8.245 0.528 1.435 1.00 90.25 210 GLY A C 1
ATOM 1694 O O . GLY A 1 210 ? 9.396 0.652 1.011 1.00 90.25 210 GLY A O 1
ATOM 1695 N N . ALA A 1 211 ? 7.226 0.135 0.669 1.00 91.69 211 ALA A N 1
ATOM 1696 C CA . ALA A 1 211 ? 7.318 -0.182 -0.752 1.00 91.69 211 ALA A CA 1
ATOM 1697 C C . ALA A 1 211 ? 7.755 1.036 -1.572 1.00 91.69 211 ALA A C 1
ATOM 1699 O O . ALA A 1 211 ? 8.749 0.977 -2.301 1.00 91.69 211 ALA A O 1
ATOM 1700 N N . PHE A 1 212 ? 7.040 2.150 -1.399 1.00 94.94 212 PHE A N 1
ATOM 1701 C CA . PHE A 1 212 ? 7.295 3.413 -2.076 1.00 94.94 212 PHE A CA 1
ATOM 1702 C C . PHE A 1 212 ? 8.663 3.962 -1.703 1.00 94.94 212 PHE A C 1
ATOM 1704 O O . PHE A 1 212 ? 9.447 4.286 -2.589 1.00 94.94 212 PHE A O 1
ATOM 1711 N N . SER A 1 213 ? 8.997 3.976 -0.406 1.00 93.31 213 SER A N 1
ATOM 1712 C CA . SER A 1 213 ? 10.307 4.435 0.077 1.00 93.31 213 SER A CA 1
ATOM 1713 C C . SER A 1 213 ? 11.454 3.650 -0.551 1.00 93.31 213 SER A C 1
ATOM 1715 O O . SER A 1 213 ? 12.489 4.214 -0.900 1.00 93.31 213 SER A O 1
ATOM 1717 N N . MET A 1 214 ? 11.289 2.336 -0.705 1.00 92.88 214 MET A N 1
ATOM 1718 C CA . MET A 1 214 ? 12.302 1.525 -1.359 1.00 92.88 214 MET A CA 1
ATOM 1719 C C . MET A 1 214 ? 12.410 1.837 -2.847 1.00 92.88 214 MET A C 1
ATOM 1721 O O . MET A 1 214 ? 13.517 2.051 -3.336 1.00 92.88 214 MET A O 1
ATOM 1725 N N . LEU A 1 215 ? 11.288 1.858 -3.566 1.00 95.62 215 LEU A N 1
ATOM 1726 C CA . LEU A 1 215 ? 11.317 2.119 -4.999 1.00 95.62 215 LEU A CA 1
ATOM 1727 C C . LEU A 1 215 ? 11.880 3.514 -5.296 1.00 95.62 215 LEU A C 1
ATOM 1729 O O . LEU A 1 215 ? 12.720 3.647 -6.179 1.00 95.62 215 LEU A O 1
ATOM 1733 N N . HIS A 1 216 ? 11.513 4.512 -4.490 1.00 96.31 216 HIS A N 1
ATOM 1734 C CA . HIS A 1 216 ? 12.061 5.863 -4.546 1.00 96.31 216 HIS A CA 1
ATOM 1735 C C . HIS A 1 216 ? 13.592 5.856 -4.455 1.00 96.31 216 HIS A C 1
ATOM 1737 O O . HIS A 1 216 ? 14.258 6.548 -5.218 1.00 96.31 216 HIS A O 1
ATOM 1743 N N . LYS A 1 217 ? 14.166 5.054 -3.548 1.00 94.38 217 LYS A N 1
ATOM 1744 C CA . LYS A 1 217 ? 15.625 4.931 -3.377 1.00 94.38 217 LYS A CA 1
ATOM 1745 C C . LYS A 1 217 ? 16.309 4.218 -4.538 1.00 94.38 217 LYS A C 1
ATOM 1747 O O . LYS A 1 217 ? 17.449 4.550 -4.846 1.00 94.38 217 LYS A O 1
ATOM 1752 N N . LEU A 1 218 ? 15.643 3.234 -5.135 1.00 94.38 218 LEU A N 1
ATOM 1753 C CA . LEU A 1 218 ? 16.211 2.408 -6.198 1.00 94.38 218 LEU A CA 1
ATOM 1754 C C . LEU A 1 218 ? 16.137 3.057 -7.577 1.00 94.38 218 LEU A C 1
ATOM 1756 O O . LEU A 1 218 ? 17.062 2.896 -8.372 1.00 94.38 218 LEU A O 1
ATOM 1760 N N . THR A 1 219 ? 15.029 3.730 -7.877 1.00 96.00 219 THR A N 1
ATOM 1761 C CA . THR A 1 219 ? 14.797 4.275 -9.208 1.00 96.00 219 THR A CA 1
ATOM 1762 C C . THR A 1 219 ? 15.670 5.499 -9.465 1.00 96.00 219 THR A C 1
ATOM 1764 O O . THR A 1 219 ? 15.864 6.348 -8.587 1.00 96.00 219 THR A O 1
ATOM 1767 N N . LYS A 1 220 ? 16.194 5.586 -10.689 1.00 95.69 220 LYS A N 1
ATOM 1768 C CA . LYS A 1 220 ? 16.888 6.774 -11.198 1.00 95.69 220 LYS A CA 1
ATOM 1769 C C . LYS A 1 220 ? 15.994 7.636 -12.086 1.00 95.69 220 LYS A C 1
ATOM 1771 O O . LYS A 1 220 ? 16.436 8.696 -12.510 1.00 95.69 220 LYS A O 1
ATOM 1776 N N . GLU A 1 221 ? 14.771 7.193 -12.374 1.00 97.19 221 GLU A N 1
ATOM 1777 C CA . GLU A 1 221 ? 13.847 7.907 -13.252 1.00 97.19 221 GLU A CA 1
ATOM 1778 C C . GLU A 1 221 ? 13.268 9.134 -12.516 1.00 97.19 221 GLU A C 1
ATOM 1780 O O . GLU A 1 221 ? 12.578 8.958 -11.504 1.00 97.19 221 GLU A O 1
ATOM 1785 N N . PRO A 1 222 ? 13.572 10.372 -12.956 1.00 97.00 222 PRO A N 1
ATOM 1786 C CA . PRO A 1 222 ? 13.239 11.579 -12.201 1.00 97.00 222 PRO A CA 1
ATOM 1787 C C . PRO A 1 222 ? 11.742 11.788 -11.947 1.00 97.00 222 PRO A C 1
ATOM 1789 O O . PRO A 1 222 ? 11.374 12.175 -10.835 1.00 97.00 222 PRO A O 1
ATOM 1792 N N . LEU A 1 223 ? 10.879 11.518 -12.934 1.00 98.25 223 LEU A N 1
ATOM 1793 C CA . LEU A 1 223 ? 9.433 11.707 -12.797 1.00 98.25 223 LEU A CA 1
ATOM 1794 C C . LEU A 1 223 ? 8.856 10.733 -11.765 1.00 98.25 223 LEU A C 1
ATOM 1796 O O . LEU A 1 223 ? 8.141 11.152 -10.855 1.00 98.25 223 LEU A O 1
ATOM 1800 N N . LEU A 1 224 ? 9.206 9.449 -11.856 1.00 98.00 224 LEU A N 1
ATOM 1801 C CA . LEU A 1 224 ? 8.786 8.433 -10.895 1.00 98.00 224 LEU A CA 1
ATOM 1802 C C . LEU A 1 224 ? 9.304 8.726 -9.494 1.00 98.00 224 LEU A C 1
ATOM 1804 O O . LEU A 1 224 ? 8.578 8.545 -8.518 1.00 98.00 224 LEU A O 1
ATOM 1808 N N . ARG A 1 225 ? 10.553 9.184 -9.380 1.00 97.69 225 ARG A N 1
ATOM 1809 C CA . ARG A 1 225 ? 11.133 9.544 -8.089 1.00 97.69 225 ARG A CA 1
ATOM 1810 C C . ARG A 1 225 ? 10.352 10.688 -7.443 1.00 97.69 225 ARG A C 1
ATOM 1812 O O . ARG A 1 225 ? 9.985 10.580 -6.278 1.00 97.69 225 ARG A O 1
ATOM 1819 N N . GLU A 1 226 ? 10.037 11.743 -8.186 1.00 98.19 226 GLU A N 1
ATOM 1820 C CA . GLU A 1 226 ? 9.245 12.862 -7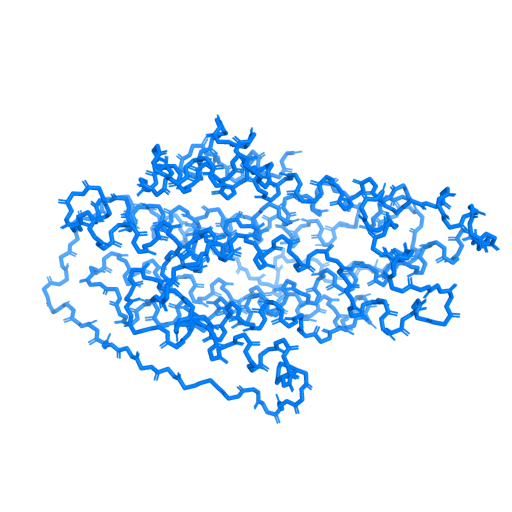.665 1.00 98.19 226 GLU A CA 1
ATOM 1821 C C . GLU A 1 226 ? 7.797 12.458 -7.335 1.00 98.19 226 GLU A C 1
ATOM 1823 O O . GLU A 1 226 ? 7.279 12.837 -6.282 1.00 98.19 226 GLU A O 1
ATOM 1828 N N . LEU A 1 227 ? 7.168 11.628 -8.175 1.00 98.50 227 LEU A N 1
ATOM 1829 C CA . LEU A 1 227 ? 5.844 11.052 -7.915 1.00 98.50 227 LEU A CA 1
ATOM 1830 C C . LEU A 1 227 ? 5.837 10.279 -6.593 1.00 98.50 227 LEU A C 1
ATOM 1832 O O . LEU A 1 227 ? 5.035 10.575 -5.707 1.00 98.50 227 LEU A O 1
ATOM 1836 N N . LEU A 1 228 ? 6.769 9.337 -6.422 1.00 98.31 228 LEU A N 1
ATOM 1837 C CA . LEU A 1 228 ? 6.874 8.534 -5.204 1.00 98.31 228 LEU A CA 1
ATOM 1838 C C . LEU A 1 228 ? 7.173 9.397 -3.985 1.00 98.31 228 LEU A C 1
ATOM 1840 O O . LEU A 1 228 ? 6.610 9.147 -2.926 1.00 98.31 228 LEU A O 1
ATOM 1844 N N . ARG A 1 229 ? 8.023 10.424 -4.117 1.00 97.75 229 ARG A N 1
ATOM 1845 C CA . ARG A 1 229 ? 8.313 11.356 -3.024 1.00 97.75 229 ARG A CA 1
ATOM 1846 C C . ARG A 1 229 ? 7.019 11.970 -2.493 1.00 97.75 229 ARG A C 1
ATOM 1848 O O . ARG A 1 229 ? 6.806 11.970 -1.286 1.00 97.75 229 ARG A O 1
ATOM 1855 N N . ARG A 1 230 ? 6.147 12.461 -3.374 1.00 97.81 230 ARG A N 1
ATOM 1856 C CA . ARG A 1 230 ? 4.880 13.093 -2.977 1.00 97.81 230 ARG A CA 1
ATOM 1857 C C . ARG A 1 230 ? 3.916 12.105 -2.328 1.00 97.81 230 ARG A C 1
ATOM 1859 O O . ARG A 1 230 ? 3.442 12.388 -1.233 1.00 97.81 230 ARG A O 1
ATOM 1866 N N . VAL A 1 231 ? 3.738 10.927 -2.927 1.00 97.75 231 VAL A N 1
ATOM 1867 C CA . VAL A 1 231 ? 2.917 9.845 -2.351 1.00 97.75 231 VAL A CA 1
ATOM 1868 C C . VAL A 1 231 ? 3.429 9.450 -0.959 1.00 97.75 231 VAL A C 1
ATOM 1870 O O . VAL A 1 231 ? 2.665 9.412 -0.006 1.00 97.75 231 VAL A O 1
ATOM 1873 N N . ILE A 1 232 ? 4.743 9.266 -0.776 1.00 96.62 232 ILE A N 1
ATOM 1874 C CA . ILE A 1 232 ? 5.346 8.926 0.530 1.00 96.62 232 ILE A CA 1
ATOM 1875 C C . ILE A 1 232 ? 5.010 9.964 1.610 1.00 96.62 232 ILE A C 1
ATOM 1877 O O . ILE A 1 232 ? 4.793 9.600 2.768 1.00 96.62 232 ILE A O 1
ATOM 1881 N N . HIS A 1 233 ? 4.983 11.253 1.259 1.00 94.94 233 HIS A N 1
ATOM 1882 C CA . HIS A 1 233 ? 4.611 12.308 2.202 1.00 94.94 233 HIS A CA 1
ATOM 1883 C C . HIS A 1 233 ? 3.149 12.205 2.650 1.00 94.94 233 HIS A C 1
ATOM 1885 O O . HIS A 1 233 ? 2.852 12.568 3.792 1.00 94.94 233 HIS A O 1
ATOM 1891 N N . ASP A 1 234 ? 2.255 11.744 1.780 1.00 96.38 234 ASP A N 1
ATOM 1892 C CA . ASP A 1 234 ? 0.836 11.533 2.073 1.00 96.38 234 ASP A CA 1
ATOM 1893 C C . ASP A 1 234 ? 0.648 10.281 2.934 1.00 96.38 234 ASP A C 1
ATOM 1895 O O . ASP A 1 234 ? 0.168 10.373 4.068 1.00 96.38 234 ASP A O 1
ATOM 1899 N N . GLU A 1 235 ? 1.222 9.164 2.496 1.00 95.44 235 GLU A N 1
ATOM 1900 C CA . GLU A 1 235 ? 1.190 7.875 3.189 1.00 95.44 235 GLU A CA 1
ATOM 1901 C C . GLU A 1 235 ? 1.756 7.925 4.613 1.00 95.44 235 GLU A C 1
ATOM 1903 O O . GLU A 1 235 ? 1.217 7.317 5.538 1.00 95.44 235 GLU A O 1
ATOM 1908 N N . ALA A 1 236 ? 2.823 8.697 4.848 1.00 94.25 236 ALA A N 1
ATOM 1909 C CA . ALA A 1 236 ? 3.366 8.871 6.197 1.00 94.25 236 ALA A CA 1
ATOM 1910 C C . ALA A 1 236 ? 2.323 9.454 7.170 1.00 94.25 236 ALA A C 1
ATOM 1912 O O . ALA A 1 236 ? 2.293 9.101 8.358 1.00 94.25 236 ALA A O 1
ATOM 1913 N N . ARG A 1 237 ? 1.447 10.336 6.675 1.00 95.06 237 ARG A N 1
ATOM 1914 C CA . ARG A 1 237 ? 0.355 10.900 7.468 1.00 95.06 237 ARG A CA 1
ATOM 1915 C C . ARG A 1 237 ? -0.798 9.906 7.602 1.00 95.06 237 ARG A C 1
ATOM 1917 O O . ARG A 1 237 ? -1.353 9.820 8.695 1.00 95.06 237 ARG A O 1
ATOM 1924 N N . HIS A 1 238 ? -1.124 9.138 6.559 1.00 96.25 238 HIS A N 1
ATOM 1925 C CA . HIS A 1 238 ? -2.175 8.113 6.611 1.00 96.25 238 HIS A CA 1
ATOM 1926 C C . HIS A 1 238 ? -1.865 7.024 7.667 1.00 96.25 238 HIS A C 1
ATOM 1928 O O . HIS A 1 238 ? -2.674 6.759 8.562 1.00 96.25 238 HIS A O 1
ATOM 1934 N N . VAL A 1 239 ? -0.620 6.536 7.725 1.00 95.12 239 VAL A N 1
ATOM 1935 C CA . VAL A 1 239 ? -0.202 5.589 8.778 1.00 95.12 239 VAL A CA 1
ATOM 1936 C C . VAL A 1 239 ? -0.248 6.236 10.169 1.00 95.12 239 VAL A C 1
ATOM 1938 O O . VAL A 1 239 ? -0.695 5.617 11.139 1.00 95.12 239 VAL A O 1
ATOM 1941 N N . SER A 1 240 ? 0.185 7.497 10.290 1.00 94.25 240 SER A N 1
ATOM 1942 C CA . SER A 1 240 ? 0.118 8.238 11.560 1.00 94.25 240 SER A CA 1
ATOM 1943 C C . SER A 1 240 ? -1.326 8.408 12.040 1.00 94.25 240 SER A C 1
ATOM 1945 O O . SER A 1 240 ? -1.605 8.226 13.226 1.00 94.25 240 SER A O 1
ATOM 1947 N N . TYR A 1 241 ? -2.256 8.677 11.122 1.00 95.44 241 TYR A N 1
ATOM 1948 C CA . TYR A 1 241 ? -3.690 8.726 11.388 1.00 95.44 241 TYR A CA 1
ATOM 1949 C C . TYR A 1 241 ? -4.200 7.413 11.989 1.00 95.44 241 TYR A C 1
ATOM 1951 O O . TYR A 1 241 ? -4.854 7.439 13.035 1.00 95.44 241 TYR A O 1
ATOM 1959 N N . GLY A 1 242 ? -3.807 6.271 11.418 1.00 95.19 242 GLY A N 1
ATOM 1960 C CA . GLY A 1 242 ? -4.092 4.952 11.986 1.00 95.19 242 GLY A CA 1
ATOM 1961 C C . GLY A 1 242 ? -3.592 4.779 13.416 1.00 95.19 242 GLY A C 1
ATOM 1962 O O . GLY A 1 242 ? -4.331 4.314 14.287 1.00 95.19 242 GLY A O 1
ATOM 1963 N N . VAL A 1 243 ? -2.343 5.172 13.678 1.00 94.94 243 VAL A N 1
ATOM 1964 C CA . VAL A 1 243 ? -1.737 5.036 15.010 1.00 94.94 243 VAL A CA 1
ATOM 1965 C C . VAL A 1 243 ? -2.480 5.887 16.039 1.00 94.94 243 VAL A C 1
ATOM 1967 O O . VAL A 1 243 ? -2.826 5.376 17.106 1.00 94.94 243 VAL A O 1
ATOM 1970 N N . HIS A 1 244 ? -2.764 7.155 15.728 1.00 93.50 244 HIS A N 1
ATOM 1971 C CA . HIS A 1 244 ? -3.476 8.051 16.644 1.00 93.50 244 HIS A CA 1
ATOM 1972 C C . HIS A 1 244 ? -4.916 7.593 16.905 1.00 93.50 244 HIS A C 1
ATOM 1974 O O . HIS A 1 244 ? -5.351 7.605 18.055 1.00 93.50 244 HIS A O 1
ATOM 1980 N N . ALA A 1 245 ? -5.621 7.119 15.874 1.00 93.62 245 ALA A N 1
ATOM 1981 C CA . ALA A 1 245 ? -6.991 6.626 15.992 1.00 93.62 245 ALA A CA 1
ATOM 1982 C C . ALA A 1 245 ? -7.106 5.341 16.832 1.00 93.62 245 ALA A C 1
ATOM 1984 O O . ALA A 1 245 ? -8.036 5.194 17.623 1.00 93.62 245 ALA A O 1
ATOM 1985 N N . LEU A 1 246 ? -6.173 4.395 16.672 1.00 95.50 246 LEU A N 1
ATOM 1986 C CA . LEU A 1 246 ? -6.295 3.061 17.271 1.00 95.50 246 LEU A CA 1
ATOM 1987 C C . LEU A 1 246 ? -5.631 2.926 18.639 1.00 95.50 246 LEU A C 1
ATOM 1989 O O . LEU A 1 246 ? -6.104 2.151 19.472 1.00 95.50 246 LEU A O 1
ATOM 1993 N N . LYS A 1 247 ? -4.529 3.644 18.891 1.00 93.88 247 LYS A N 1
ATOM 1994 C CA . LYS A 1 247 ? -3.694 3.413 20.079 1.00 93.88 247 LYS A CA 1
ATOM 1995 C C . LYS A 1 247 ? -4.479 3.569 21.377 1.00 93.88 247 LYS A C 1
ATOM 1997 O O . LYS A 1 247 ? -4.366 2.713 22.254 1.00 93.88 247 LYS A O 1
ATOM 2002 N N . HIS A 1 248 ? -5.262 4.639 21.516 1.00 88.81 248 HIS A N 1
ATOM 2003 C CA . HIS A 1 248 ? -6.050 4.860 22.729 1.00 88.81 248 HIS A CA 1
ATOM 2004 C C . HIS A 1 248 ? -7.087 3.746 22.917 1.00 88.81 248 HIS A C 1
ATOM 2006 O O . HIS A 1 248 ? -7.080 3.058 23.937 1.00 88.81 248 HIS A O 1
ATOM 2012 N N . VAL A 1 249 ? -7.881 3.492 21.879 1.00 90.62 249 VAL A N 1
ATOM 2013 C CA . VAL A 1 249 ? -8.971 2.512 21.882 1.00 90.62 249 VAL A CA 1
ATOM 2014 C C . VAL A 1 249 ? -8.466 1.101 22.218 1.00 90.62 249 VAL A C 1
ATOM 2016 O O . VAL A 1 249 ? -8.985 0.446 23.121 1.00 90.62 249 VAL A O 1
ATOM 2019 N N . TYR A 1 250 ? -7.388 0.640 21.577 1.00 94.19 250 TYR A N 1
ATOM 2020 C CA . TYR A 1 250 ? -6.848 -0.710 21.795 1.00 94.19 250 TYR A CA 1
ATOM 2021 C C . TYR A 1 250 ? -6.129 -0.897 23.131 1.00 94.19 250 TYR A C 1
ATOM 2023 O O . TYR A 1 250 ? -6.045 -2.024 23.628 1.00 94.19 250 TYR A O 1
ATOM 2031 N N . THR A 1 251 ? -5.589 0.175 23.713 1.00 89.88 251 THR A N 1
ATOM 2032 C CA . THR A 1 251 ? -4.838 0.085 24.975 1.00 89.88 251 THR A CA 1
ATOM 2033 C C . THR A 1 251 ? -5.673 0.412 26.207 1.00 89.88 251 THR A C 1
ATOM 2035 O O . THR A 1 251 ? -5.291 -0.008 27.302 1.00 89.88 251 THR A O 1
ATOM 2038 N N . ARG A 1 252 ? -6.784 1.148 26.060 1.00 89.19 252 ARG A N 1
ATOM 2039 C CA . ARG A 1 252 ? -7.577 1.668 27.186 1.00 89.19 252 ARG A CA 1
ATOM 2040 C C . ARG A 1 252 ? -9.037 1.233 27.194 1.00 89.19 252 ARG A C 1
ATOM 2042 O O . ARG A 1 252 ? -9.580 1.087 28.283 1.00 89.19 252 ARG A O 1
ATOM 2049 N N . GLU A 1 253 ? -9.655 1.024 26.035 1.00 91.81 253 GLU A N 1
ATOM 2050 C CA . GLU A 1 253 ? -11.105 0.792 25.950 1.00 91.81 253 GLU A CA 1
ATOM 2051 C C . GLU A 1 253 ? -11.456 -0.665 25.652 1.00 91.81 253 GLU A C 1
ATOM 2053 O O . GLU A 1 253 ? -12.380 -1.221 26.244 1.00 91.81 253 GLU A O 1
ATOM 2058 N N . PHE A 1 254 ? -10.717 -1.303 24.744 1.00 93.50 254 PHE A N 1
ATOM 2059 C CA . PHE A 1 254 ? -11.040 -2.653 24.293 1.00 93.50 254 PHE A CA 1
ATOM 2060 C C . PHE A 1 254 ? -10.744 -3.706 25.359 1.00 93.50 254 PHE A C 1
ATOM 2062 O O . PHE A 1 254 ? -9.709 -3.688 26.033 1.00 93.50 254 PHE A O 1
ATOM 2069 N N . SER A 1 255 ? -11.630 -4.698 25.446 1.00 95.06 255 SER A N 1
ATOM 2070 C CA . SER A 1 255 ? -11.402 -5.873 26.278 1.00 95.06 255 SER A CA 1
ATOM 2071 C C . SER A 1 255 ? -10.224 -6.701 25.759 1.00 95.06 255 SER A C 1
ATOM 2073 O O . SER A 1 255 ? -9.867 -6.685 24.576 1.00 95.06 255 SER A O 1
ATOM 2075 N N . GLU A 1 256 ? -9.646 -7.524 26.636 1.00 92.62 256 GLU A N 1
ATOM 2076 C CA . GLU A 1 256 ? -8.551 -8.411 26.242 1.00 92.62 256 GLU A CA 1
ATOM 2077 C C . GLU A 1 256 ? -8.959 -9.370 25.107 1.00 92.62 256 GLU A C 1
ATOM 2079 O O . GLU A 1 256 ? -8.162 -9.667 24.218 1.00 92.62 256 GLU A O 1
ATOM 2084 N N . ASN A 1 257 ? -10.212 -9.831 25.100 1.00 92.94 257 ASN A N 1
ATOM 2085 C CA . ASN A 1 257 ? -10.726 -10.724 24.064 1.00 92.94 257 ASN A CA 1
ATOM 2086 C C . ASN A 1 257 ? -10.790 -10.035 22.693 1.00 92.94 257 ASN A C 1
ATOM 2088 O O . ASN A 1 257 ? -10.395 -10.623 21.685 1.00 92.94 257 ASN A O 1
ATOM 2092 N N . GLU A 1 258 ? -11.250 -8.783 22.654 1.00 94.00 258 GLU A N 1
ATOM 2093 C CA . GLU A 1 258 ? -11.281 -7.989 21.425 1.00 94.00 258 GLU A CA 1
ATOM 2094 C C . GLU A 1 258 ? -9.872 -7.725 20.911 1.00 94.00 258 GLU A C 1
ATOM 2096 O O . GLU A 1 258 ? -9.612 -7.940 19.726 1.00 94.00 258 GLU A O 1
ATOM 2101 N N . ARG A 1 259 ? -8.943 -7.346 21.797 1.00 94.81 259 ARG A N 1
ATOM 2102 C CA . ARG A 1 259 ? -7.542 -7.119 21.428 1.00 94.81 259 ARG A CA 1
ATOM 2103 C C . ARG A 1 259 ? -6.888 -8.381 20.868 1.00 94.81 259 ARG A C 1
ATOM 2105 O O . ARG A 1 259 ? -6.282 -8.323 19.803 1.00 94.81 259 ARG A O 1
ATOM 2112 N N . ARG A 1 260 ? -7.060 -9.539 21.518 1.00 94.69 260 ARG A N 1
ATOM 2113 C CA . ARG A 1 260 ? -6.526 -10.832 21.038 1.00 94.69 260 ARG A CA 1
ATOM 2114 C C . ARG A 1 260 ? -7.043 -11.189 19.643 1.00 94.69 260 ARG A C 1
ATOM 2116 O O . ARG A 1 260 ? -6.299 -11.733 18.832 1.00 94.69 260 ARG A O 1
ATOM 2123 N N . GLU A 1 261 ? -8.295 -10.858 19.340 1.00 93.94 261 GLU A N 1
ATOM 2124 C CA . GLU A 1 261 ? -8.853 -11.038 17.999 1.00 93.94 261 GLU A CA 1
ATOM 2125 C C . GLU A 1 261 ? -8.147 -10.162 16.952 1.00 93.94 261 GLU A C 1
ATOM 2127 O O . GLU A 1 261 ? -7.846 -10.654 15.864 1.00 93.94 261 GLU A O 1
ATOM 2132 N N . ARG A 1 262 ? -7.844 -8.897 17.280 1.00 95.38 262 ARG A N 1
ATOM 2133 C CA . ARG A 1 262 ? -7.102 -7.978 16.397 1.00 95.38 262 ARG A CA 1
ATOM 2134 C C . ARG A 1 262 ? -5.658 -8.427 16.202 1.00 95.38 262 ARG A C 1
ATOM 2136 O O . ARG A 1 262 ? -5.176 -8.424 15.076 1.00 95.38 262 ARG A O 1
ATOM 2143 N N . GLU A 1 263 ? -4.995 -8.877 17.266 1.00 95.81 263 GLU A N 1
ATOM 2144 C CA . GLU A 1 263 ? -3.656 -9.477 17.198 1.00 95.81 263 GLU A CA 1
ATOM 2145 C C . GLU A 1 263 ? -3.632 -10.681 16.241 1.00 95.81 263 GLU A C 1
ATOM 2147 O O . GLU A 1 263 ? -2.747 -10.795 15.390 1.00 95.81 263 GLU A O 1
ATOM 2152 N N . ASP A 1 264 ? -4.622 -11.574 16.363 1.00 95.12 264 ASP A N 1
ATOM 2153 C CA . ASP A 1 264 ? -4.710 -12.763 15.520 1.00 95.12 264 ASP A CA 1
ATOM 2154 C C . ASP A 1 264 ? -5.005 -12.409 14.063 1.00 95.12 264 ASP A C 1
ATOM 2156 O O . ASP A 1 264 ? -4.386 -12.969 13.158 1.00 95.12 264 ASP A O 1
ATOM 2160 N N . TRP A 1 265 ? -5.915 -11.461 13.834 1.00 94.25 265 TRP A N 1
ATOM 2161 C CA . TRP A 1 265 ? -6.246 -10.986 12.496 1.00 94.25 265 TRP A CA 1
ATOM 2162 C C . TRP A 1 265 ? -5.054 -10.296 11.822 1.00 94.25 265 TRP A C 1
ATOM 2164 O O . TRP A 1 265 ? -4.699 -10.663 10.702 1.00 94.25 265 TRP A O 1
ATOM 2174 N N . ALA A 1 266 ? -4.379 -9.378 12.522 1.00 95.25 266 ALA A N 1
ATOM 2175 C CA . ALA A 1 266 ? -3.195 -8.688 12.014 1.00 95.25 266 ALA A CA 1
ATOM 2176 C C . ALA A 1 266 ? -2.081 -9.680 11.648 1.00 95.25 266 ALA A C 1
ATOM 2178 O O . ALA A 1 266 ? -1.427 -9.530 10.617 1.00 95.25 266 ALA A O 1
ATOM 2179 N N . PHE A 1 267 ? -1.897 -10.744 12.439 1.00 94.38 267 PHE A N 1
ATOM 2180 C CA . PHE A 1 267 ? -0.934 -11.792 12.109 1.00 94.38 267 PHE A CA 1
ATOM 2181 C C . PHE A 1 267 ? -1.296 -12.553 10.824 1.00 94.38 267 PHE A C 1
ATOM 2183 O O . PHE A 1 267 ? -0.417 -12.765 9.991 1.00 94.38 267 PHE A O 1
ATOM 2190 N N . GLU A 1 268 ? -2.557 -12.956 10.624 1.00 91.94 268 GLU A N 1
ATOM 2191 C CA . GLU A 1 268 ? -2.958 -13.628 9.374 1.00 91.94 268 GLU A CA 1
ATOM 2192 C C . GLU A 1 268 ? -2.778 -12.721 8.152 1.00 91.94 268 GLU A C 1
ATOM 2194 O O . GLU A 1 268 ? -2.273 -13.159 7.116 1.00 91.94 268 GLU A O 1
ATOM 2199 N N . VAL A 1 269 ? -3.122 -11.440 8.283 1.00 91.31 269 VAL A N 1
ATOM 2200 C CA . VAL A 1 269 ? -2.934 -10.457 7.212 1.00 91.31 269 VAL A CA 1
ATOM 2201 C C . VAL A 1 269 ? -1.447 -10.243 6.917 1.00 91.31 269 VAL A C 1
ATOM 2203 O O . VAL A 1 269 ? -1.061 -10.249 5.749 1.00 91.31 269 VAL A O 1
ATOM 2206 N N . ALA A 1 270 ? -0.580 -10.196 7.936 1.00 91.50 270 ALA A N 1
ATOM 2207 C CA . ALA A 1 270 ? 0.871 -10.150 7.742 1.00 91.50 270 ALA A CA 1
ATOM 2208 C C . ALA A 1 270 ? 1.402 -11.364 6.950 1.00 91.50 270 ALA A C 1
ATOM 2210 O O . ALA A 1 270 ? 2.343 -11.230 6.162 1.00 91.50 270 ALA A O 1
ATOM 2211 N N . LEU A 1 271 ? 0.797 -12.550 7.110 1.00 89.06 271 LEU A N 1
ATOM 2212 C CA . LEU A 1 271 ? 1.149 -13.739 6.325 1.00 89.06 271 LEU A CA 1
ATOM 2213 C C . LEU A 1 271 ? 0.677 -13.649 4.870 1.00 89.06 271 LEU A C 1
ATOM 2215 O O . LEU A 1 271 ? 1.451 -13.984 3.971 1.00 89.06 271 LEU A O 1
ATOM 2219 N N . LEU A 1 272 ? -0.552 -13.182 4.622 1.00 87.56 272 LEU A N 1
ATOM 2220 C CA . LEU A 1 272 ? -1.048 -12.934 3.260 1.00 87.56 272 LEU A CA 1
ATOM 2221 C C . LEU A 1 272 ? -0.156 -11.922 2.535 1.00 87.56 272 LEU A C 1
ATOM 2223 O O . LEU A 1 272 ? 0.272 -12.154 1.404 1.00 87.56 272 LEU A O 1
ATOM 2227 N N . MET A 1 273 ? 0.207 -10.846 3.230 1.00 87.00 273 MET A N 1
ATOM 2228 C CA . MET A 1 273 ? 1.120 -9.826 2.726 1.00 87.00 273 MET A CA 1
ATOM 2229 C C . MET A 1 273 ? 2.491 -10.414 2.407 1.00 87.00 273 MET A C 1
ATOM 2231 O O . MET A 1 273 ? 3.009 -10.191 1.321 1.00 87.00 273 MET A O 1
ATOM 2235 N N . ARG A 1 274 ? 3.056 -11.255 3.280 1.00 83.94 274 ARG A N 1
ATOM 2236 C CA . ARG A 1 274 ? 4.321 -11.951 2.995 1.00 83.94 274 ARG A CA 1
ATOM 2237 C C . ARG A 1 274 ? 4.252 -12.793 1.714 1.00 83.94 274 ARG A C 1
ATOM 2239 O O . ARG A 1 274 ? 5.228 -12.829 0.965 1.00 83.94 274 ARG A O 1
ATOM 2246 N N . ASN A 1 275 ? 3.129 -13.470 1.471 1.00 78.25 275 ASN A N 1
ATOM 2247 C CA . ASN A 1 275 ? 2.950 -14.357 0.318 1.00 78.25 275 ASN A CA 1
ATOM 2248 C C . ASN A 1 275 ? 2.691 -13.605 -0.999 1.00 78.25 275 ASN A C 1
ATOM 2250 O O . ASN A 1 275 ? 3.057 -14.119 -2.056 1.00 78.25 275 ASN A O 1
ATOM 2254 N N . ARG A 1 276 ? 2.142 -12.382 -0.946 1.00 80.75 276 ARG A N 1
ATOM 2255 C CA . ARG A 1 276 ? 1.940 -11.489 -2.105 1.00 80.75 276 ARG A CA 1
ATOM 2256 C C . ARG A 1 276 ? 3.224 -11.265 -2.913 1.00 80.75 276 ARG A C 1
ATOM 2258 O O . ARG A 1 276 ? 3.185 -11.220 -4.136 1.00 80.75 276 ARG A O 1
ATOM 2265 N N . PHE A 1 277 ? 4.385 -11.196 -2.261 1.00 77.44 277 PHE A N 1
ATOM 2266 C CA . PHE A 1 277 ? 5.669 -10.869 -2.912 1.00 77.44 277 PHE A CA 1
ATOM 2267 C C . PHE A 1 277 ? 6.338 -12.035 -3.633 1.00 77.44 277 PHE A C 1
ATOM 2269 O O . PHE A 1 277 ? 7.553 -12.030 -3.817 1.00 77.44 277 PHE A O 1
ATOM 2276 N N . ARG A 1 278 ? 5.557 -13.045 -4.019 1.00 84.44 278 ARG A N 1
ATOM 2277 C CA . ARG A 1 278 ? 5.990 -14.109 -4.924 1.00 84.44 278 ARG A CA 1
ATOM 2278 C C . ARG A 1 278 ? 5.774 -13.762 -6.396 1.00 84.44 278 ARG A C 1
ATOM 2280 O O . ARG A 1 278 ? 6.318 -14.471 -7.231 1.00 84.44 278 ARG A O 1
ATOM 2287 N N . VAL A 1 279 ? 5.056 -12.673 -6.699 1.00 85.75 279 VAL A N 1
ATOM 2288 C CA . VAL A 1 279 ? 4.975 -12.082 -8.050 1.00 85.75 279 VAL A CA 1
ATOM 2289 C C . VAL A 1 279 ? 4.483 -13.103 -9.091 1.00 85.75 279 VAL A C 1
ATOM 2291 O O . VAL A 1 279 ? 5.089 -13.299 -10.143 1.00 85.75 279 VAL A O 1
ATOM 2294 N N . HIS A 1 280 ? 3.429 -13.855 -8.758 1.00 87.94 280 HIS A N 1
ATOM 2295 C CA . HIS A 1 280 ? 2.978 -14.970 -9.601 1.00 87.94 280 HIS A CA 1
ATOM 2296 C C . HIS A 1 280 ? 2.311 -14.513 -10.896 1.00 87.94 280 HIS A C 1
ATOM 2298 O O . HIS A 1 280 ? 2.368 -15.245 -11.873 1.00 87.94 280 HIS A O 1
ATOM 2304 N N . GLU A 1 281 ? 1.779 -13.296 -10.950 1.00 87.88 281 GLU A N 1
ATOM 2305 C CA . GLU A 1 281 ? 1.181 -12.742 -12.169 1.00 87.88 281 GLU A CA 1
ATOM 2306 C C . GLU A 1 281 ? 2.245 -12.535 -13.257 1.00 87.88 281 GLU A C 1
ATOM 2308 O O . GLU A 1 281 ? 2.017 -12.833 -14.429 1.00 87.88 281 GLU A O 1
ATOM 2313 N N . LEU A 1 282 ? 3.446 -12.095 -12.861 1.00 86.81 282 LEU A N 1
ATOM 2314 C CA . LEU A 1 282 ? 4.579 -11.982 -13.778 1.00 86.81 282 LEU A CA 1
ATOM 2315 C C . LEU A 1 282 ? 5.090 -13.366 -14.203 1.00 86.81 282 LEU A C 1
ATOM 2317 O O . LEU A 1 282 ? 5.457 -13.574 -15.354 1.00 86.81 282 LEU A O 1
ATOM 2321 N N . TYR A 1 283 ? 5.071 -14.343 -13.292 1.00 90.00 283 TYR A N 1
ATOM 2322 C CA . TYR A 1 283 ? 5.395 -15.724 -13.645 1.00 90.00 283 TYR A CA 1
ATOM 2323 C C . TYR A 1 283 ? 4.454 -16.273 -14.725 1.00 90.00 283 TYR A C 1
ATOM 2325 O O . TYR A 1 283 ? 4.916 -16.821 -15.724 1.00 90.00 283 TYR A O 1
ATOM 2333 N N . GLU A 1 284 ? 3.147 -1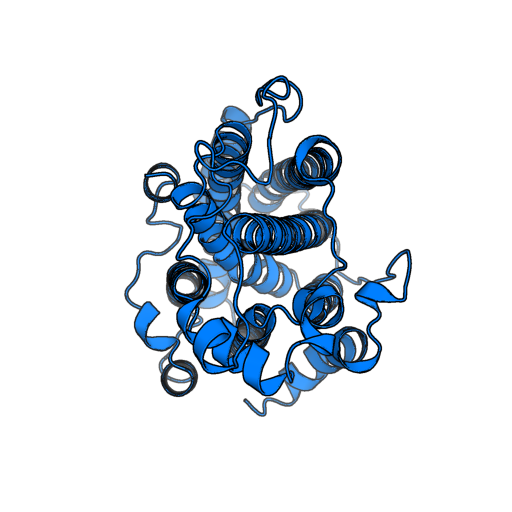6.117 -14.524 1.00 87.31 284 GLU A N 1
ATOM 2334 C CA . GLU A 1 284 ? 2.105 -16.636 -15.412 1.00 87.31 284 GLU A CA 1
ATOM 2335 C C . GLU A 1 284 ? 2.109 -15.943 -16.784 1.00 87.31 284 GLU A C 1
ATOM 2337 O O . GLU A 1 284 ? 1.874 -16.604 -17.793 1.00 87.31 284 GLU A O 1
ATOM 2342 N N . SER A 1 285 ? 2.436 -14.651 -16.849 1.00 83.50 285 SER A N 1
ATOM 2343 C CA . SER A 1 285 ? 2.555 -13.921 -18.121 1.00 83.50 285 SER A CA 1
ATOM 2344 C C . SER A 1 285 ? 3.843 -14.256 -18.880 1.00 83.50 285 SER A C 1
ATOM 2346 O O . SER A 1 285 ? 3.780 -14.639 -20.047 1.00 83.50 285 SER A O 1
ATOM 2348 N N . ASP A 1 286 ? 4.9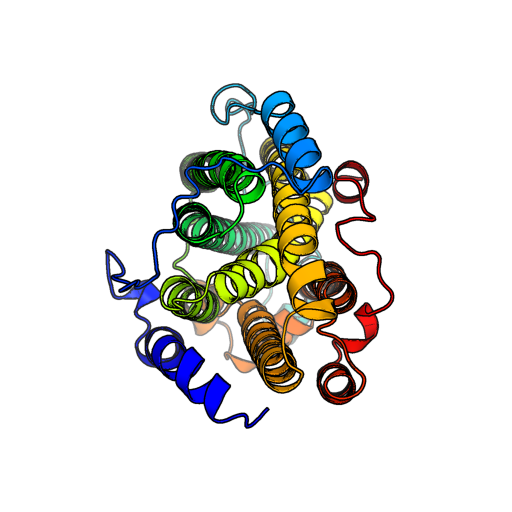96 -14.193 -18.210 1.00 82.94 286 ASP A N 1
ATOM 2349 C CA . ASP A 1 286 ? 6.286 -14.058 -18.899 1.00 82.94 286 ASP A CA 1
ATOM 2350 C C . ASP A 1 286 ? 7.267 -15.220 -18.690 1.00 82.94 286 ASP A C 1
ATOM 2352 O O . ASP A 1 286 ? 8.149 -15.439 -19.526 1.00 82.94 286 ASP A O 1
ATOM 2356 N N . PHE A 1 287 ? 7.157 -15.963 -17.582 1.00 86.38 287 PHE A N 1
ATOM 2357 C CA . PHE A 1 287 ? 8.205 -16.903 -17.149 1.00 86.38 287 PHE A CA 1
ATOM 2358 C C . PHE A 1 287 ? 7.759 -18.365 -17.058 1.00 86.38 287 PHE A C 1
ATOM 2360 O O . PHE A 1 287 ? 8.611 -19.249 -16.944 1.00 86.38 287 PHE A O 1
ATOM 2367 N N . GLN A 1 288 ? 6.461 -18.658 -17.157 1.00 91.06 288 GLN A N 1
ATOM 2368 C CA . GLN A 1 288 ? 5.936 -20.024 -17.050 1.00 91.06 288 GLN A CA 1
ATOM 2369 C C . GLN A 1 288 ? 6.457 -20.971 -18.138 1.00 91.06 288 GLN A C 1
ATOM 2371 O O . GLN A 1 288 ? 6.585 -22.168 -17.896 1.00 91.06 288 GLN A O 1
ATOM 2376 N N . GLN A 1 289 ? 6.804 -20.433 -19.312 1.00 88.69 289 GLN A N 1
ATOM 2377 C CA . GLN A 1 289 ? 7.398 -21.197 -20.415 1.00 88.69 289 GLN A CA 1
ATOM 2378 C C . GLN A 1 289 ? 8.910 -21.416 -20.240 1.00 88.69 289 GLN A C 1
ATOM 2380 O O . GLN A 1 289 ? 9.491 -22.259 -20.914 1.00 88.69 289 GLN A O 1
ATOM 2385 N N . MET A 1 290 ? 9.558 -20.656 -19.351 1.00 88.38 290 MET A N 1
ATOM 2386 C CA . MET A 1 290 ? 11.014 -20.681 -19.156 1.00 88.38 290 MET A CA 1
ATOM 2387 C C . MET A 1 290 ? 11.429 -21.482 -17.926 1.00 88.38 290 MET A C 1
ATOM 2389 O O . MET A 1 290 ? 12.528 -22.029 -17.884 1.00 88.38 290 MET A O 1
ATOM 2393 N N . MET A 1 291 ? 10.580 -21.526 -16.898 1.00 91.88 291 MET A N 1
ATOM 2394 C CA . MET A 1 291 ? 10.903 -22.191 -15.643 1.00 91.88 291 MET A CA 1
ATOM 2395 C C . MET A 1 291 ? 9.662 -22.686 -14.906 1.00 91.88 291 MET A C 1
ATOM 2397 O O . MET A 1 291 ? 8.539 -22.214 -15.087 1.00 91.88 291 MET A O 1
ATOM 2401 N N . THR A 1 292 ? 9.876 -23.631 -13.999 1.00 93.75 292 THR A N 1
ATOM 2402 C CA . THR A 1 292 ? 8.832 -24.078 -13.078 1.00 93.75 292 THR A CA 1
ATOM 2403 C C . THR A 1 292 ? 8.526 -23.000 -12.037 1.00 93.75 292 THR A C 1
ATOM 2405 O O . THR A 1 292 ? 9.391 -22.216 -11.640 1.00 93.75 292 THR A O 1
ATOM 2408 N N . ARG A 1 293 ? 7.310 -23.020 -11.485 1.00 92.00 293 ARG A N 1
ATOM 2409 C CA . ARG A 1 293 ? 6.908 -22.105 -10.404 1.00 92.00 293 ARG A CA 1
ATOM 2410 C C . ARG A 1 293 ? 7.805 -22.211 -9.167 1.00 92.00 293 ARG A C 1
ATOM 2412 O O . ARG A 1 293 ? 7.977 -21.240 -8.434 1.00 92.00 293 ARG A O 1
ATOM 2419 N N . ARG A 1 294 ? 8.388 -23.389 -8.921 1.00 93.19 294 ARG A N 1
ATOM 2420 C CA . ARG A 1 294 ? 9.361 -23.586 -7.841 1.00 93.19 294 ARG A CA 1
ATOM 2421 C C . ARG A 1 294 ? 10.651 -22.807 -8.108 1.00 93.19 294 ARG A C 1
ATOM 2423 O O . ARG A 1 294 ? 11.079 -22.076 -7.224 1.00 93.19 294 ARG A O 1
ATOM 2430 N N . GLN A 1 295 ? 11.219 -22.928 -9.306 1.00 93.00 295 GLN A N 1
ATOM 2431 C CA . GLN A 1 295 ? 12.411 -22.171 -9.710 1.00 93.00 295 GLN A CA 1
ATOM 2432 C C . GLN A 1 295 ? 12.151 -20.660 -9.668 1.00 93.00 295 GLN A C 1
ATOM 2434 O O . GLN A 1 295 ? 12.956 -19.919 -9.118 1.00 93.00 295 GLN A O 1
ATOM 2439 N N . TRP A 1 296 ? 10.978 -20.209 -10.123 1.00 92.69 296 TRP A N 1
ATOM 2440 C CA . TRP A 1 296 ? 10.564 -18.810 -9.983 1.00 92.69 296 TRP A CA 1
ATOM 2441 C C . TRP A 1 296 ? 10.543 -18.343 -8.522 1.00 92.69 296 TRP A C 1
ATOM 2443 O O . TRP A 1 296 ? 11.091 -17.299 -8.177 1.00 92.69 296 TRP A O 1
ATOM 2453 N N . ASN A 1 297 ? 9.936 -19.132 -7.632 1.00 92.44 297 ASN A N 1
ATOM 2454 C CA . ASN A 1 297 ? 9.893 -18.806 -6.210 1.00 92.44 297 ASN A CA 1
ATOM 2455 C C . ASN A 1 297 ? 11.302 -18.711 -5.601 1.00 92.44 297 ASN A C 1
ATOM 2457 O O . ASN A 1 297 ? 11.548 -17.815 -4.793 1.00 92.44 297 ASN A O 1
ATOM 2461 N N . GLU A 1 298 ? 12.212 -19.611 -5.986 1.00 92.00 298 GLU A N 1
ATOM 2462 C CA . GLU A 1 298 ? 13.616 -19.585 -5.564 1.00 92.00 298 GLU A CA 1
ATOM 2463 C C . GLU A 1 298 ? 14.345 -18.346 -6.114 1.00 92.00 298 GLU A C 1
ATOM 2465 O O . GLU A 1 298 ? 15.054 -17.682 -5.356 1.00 92.00 298 GLU A O 1
ATOM 2470 N N . MET A 1 299 ? 14.098 -17.965 -7.373 1.00 92.44 299 MET A N 1
ATOM 2471 C CA . MET A 1 299 ? 14.591 -16.723 -7.979 1.00 92.44 299 MET A CA 1
ATOM 2472 C C . MET A 1 299 ? 14.151 -15.498 -7.170 1.00 92.44 299 MET A C 1
ATOM 2474 O O . MET A 1 299 ? 14.988 -14.731 -6.704 1.00 92.44 299 MET A O 1
ATOM 2478 N N . VAL A 1 300 ? 12.850 -15.347 -6.909 1.00 91.88 300 VAL A N 1
ATOM 2479 C CA . VAL A 1 300 ? 12.294 -14.209 -6.155 1.00 91.88 300 VAL A CA 1
ATOM 2480 C C . VAL A 1 300 ? 12.814 -14.151 -4.708 1.00 91.88 300 VAL A C 1
ATOM 2482 O O . VAL A 1 300 ? 12.959 -13.069 -4.125 1.00 91.88 300 VAL A O 1
ATOM 2485 N N . ASP A 1 301 ? 13.112 -15.298 -4.097 1.00 90.25 301 ASP A N 1
ATOM 2486 C CA . ASP A 1 301 ? 13.729 -15.348 -2.767 1.00 90.25 301 ASP A CA 1
ATOM 2487 C C . ASP A 1 301 ? 15.205 -14.918 -2.794 1.00 90.25 301 ASP A C 1
ATOM 2489 O O . ASP A 1 301 ? 15.676 -14.263 -1.856 1.00 90.25 301 ASP A O 1
ATOM 2493 N N . ARG A 1 302 ? 15.919 -15.240 -3.879 1.00 91.56 302 ARG A N 1
ATOM 2494 C CA . ARG A 1 302 ? 17.336 -14.913 -4.101 1.00 91.56 302 ARG A CA 1
ATOM 2495 C C . ARG A 1 302 ? 17.571 -13.521 -4.691 1.00 91.56 302 ARG A C 1
ATOM 2497 O O . ARG A 1 302 ? 18.677 -13.007 -4.543 1.00 91.56 302 ARG A O 1
ATOM 2504 N N . SER A 1 303 ? 16.567 -12.889 -5.288 1.00 93.56 303 SER A N 1
ATOM 2505 C CA . SER A 1 303 ? 16.681 -11.546 -5.863 1.00 93.56 303 SER A CA 1
ATOM 2506 C C . SER A 1 303 ? 17.014 -10.500 -4.787 1.00 93.56 303 SER A C 1
ATOM 2508 O O . SER A 1 303 ? 16.237 -10.346 -3.832 1.00 93.56 303 SER A O 1
ATOM 2510 N N . PRO A 1 304 ? 18.153 -9.784 -4.898 1.00 93.38 304 PRO A N 1
ATOM 2511 C CA . PRO A 1 304 ? 18.567 -8.772 -3.923 1.00 93.38 304 PRO A CA 1
ATOM 2512 C C . PRO A 1 304 ? 17.504 -7.697 -3.701 1.00 93.38 304 PRO A C 1
ATOM 2514 O O . PRO A 1 304 ? 17.144 -7.419 -2.552 1.00 93.38 304 PRO A O 1
ATOM 2517 N N . GLY A 1 305 ? 16.925 -7.186 -4.791 1.00 91.94 305 GLY A N 1
ATOM 2518 C CA . GLY A 1 305 ? 15.840 -6.214 -4.756 1.00 91.94 305 GLY A CA 1
ATOM 2519 C C . GLY A 1 305 ? 14.620 -6.739 -4.003 1.00 91.94 305 GLY A C 1
ATOM 2520 O O . GLY A 1 305 ? 14.130 -6.102 -3.078 1.00 91.94 305 GLY A O 1
ATOM 2521 N N . MET A 1 306 ? 14.176 -7.962 -4.286 1.00 90.81 306 MET A N 1
ATOM 2522 C CA . MET A 1 306 ? 13.007 -8.536 -3.606 1.00 90.81 306 MET A CA 1
ATOM 2523 C C . MET A 1 306 ? 13.249 -8.838 -2.117 1.00 90.81 306 MET A C 1
ATOM 2525 O O . MET A 1 306 ? 12.329 -8.714 -1.302 1.00 90.81 306 MET A O 1
ATOM 2529 N N . ARG A 1 307 ? 14.477 -9.198 -1.716 1.00 90.44 307 ARG A N 1
ATOM 2530 C CA . ARG A 1 307 ? 14.834 -9.345 -0.291 1.00 90.44 307 ARG A CA 1
ATOM 2531 C C . ARG A 1 307 ? 14.799 -8.013 0.445 1.00 90.44 307 ARG A C 1
ATOM 2533 O O . ARG A 1 307 ? 14.208 -7.939 1.528 1.00 90.44 307 ARG A O 1
ATOM 2540 N N . ALA A 1 308 ? 15.423 -6.989 -0.133 1.00 89.44 308 ALA A N 1
ATOM 2541 C CA . ALA A 1 308 ? 15.408 -5.646 0.427 1.00 89.44 308 ALA A CA 1
ATOM 2542 C C . ALA A 1 308 ? 13.970 -5.105 0.490 1.00 89.44 308 ALA A C 1
ATOM 2544 O O . ALA A 1 308 ? 13.588 -4.533 1.507 1.00 89.44 308 ALA A O 1
ATOM 2545 N N . PHE A 1 309 ? 13.133 -5.413 -0.507 1.00 87.44 309 PHE A N 1
ATOM 2546 C CA . PHE A 1 309 ? 11.720 -5.027 -0.544 1.00 87.44 309 PHE A CA 1
ATOM 2547 C C . PHE A 1 309 ? 10.944 -5.593 0.634 1.00 87.44 309 PHE A C 1
ATOM 2549 O O . PHE A 1 309 ? 10.397 -4.840 1.438 1.00 87.44 309 PHE A O 1
ATOM 2556 N N . ARG A 1 310 ? 10.988 -6.915 0.828 1.00 87.62 310 ARG A N 1
ATOM 2557 C CA . ARG A 1 310 ? 10.336 -7.558 1.980 1.00 87.62 310 ARG A CA 1
ATOM 2558 C C . ARG A 1 310 ? 10.856 -7.005 3.311 1.00 87.62 310 ARG A C 1
ATOM 2560 O O . ARG A 1 310 ? 10.065 -6.738 4.210 1.00 87.62 310 ARG A O 1
ATOM 2567 N N . THR A 1 311 ? 12.168 -6.807 3.419 1.00 88.44 311 THR A N 1
ATOM 2568 C CA . THR A 1 311 ? 12.818 -6.287 4.632 1.00 88.44 311 THR A CA 1
ATOM 2569 C C . THR A 1 311 ? 12.319 -4.893 4.988 1.00 88.44 311 THR A C 1
ATOM 2571 O O . THR A 1 311 ? 11.857 -4.678 6.109 1.00 88.44 311 THR A O 1
ATOM 2574 N N . THR A 1 312 ? 12.359 -3.962 4.032 1.00 88.25 312 THR A N 1
ATOM 2575 C CA . THR A 1 312 ? 11.932 -2.577 4.241 1.00 88.25 312 THR A CA 1
ATOM 2576 C C . THR A 1 312 ? 10.474 -2.517 4.667 1.00 88.25 312 THR A C 1
ATOM 2578 O O . THR A 1 312 ? 10.154 -1.847 5.646 1.00 88.25 312 THR A O 1
ATOM 2581 N N . MET A 1 313 ? 9.586 -3.261 4.011 1.00 87.81 313 MET A N 1
ATOM 2582 C CA . MET A 1 313 ? 8.165 -3.167 4.331 1.00 87.81 313 MET A CA 1
ATOM 2583 C C . MET A 1 313 ? 7.829 -3.692 5.727 1.00 87.81 313 MET A C 1
ATOM 2585 O O . MET A 1 313 ? 7.179 -2.996 6.508 1.00 87.81 313 MET A O 1
ATOM 2589 N N . PHE A 1 314 ? 8.335 -4.866 6.114 1.00 89.69 314 PHE A N 1
ATOM 2590 C CA . PHE A 1 314 ? 8.084 -5.372 7.467 1.00 89.69 314 PHE A CA 1
ATOM 2591 C C . PHE A 1 314 ? 8.783 -4.542 8.555 1.00 89.69 314 PHE A C 1
ATOM 2593 O O . PHE A 1 314 ? 8.264 -4.457 9.669 1.00 89.69 314 PHE A O 1
ATOM 2600 N N . SER A 1 315 ? 9.888 -3.859 8.226 1.00 89.94 315 SER A N 1
ATOM 2601 C CA . SER A 1 315 ? 10.516 -2.875 9.121 1.00 89.94 315 SER A CA 1
ATOM 2602 C C . SER A 1 315 ? 9.638 -1.654 9.411 1.00 89.94 315 SER A C 1
ATOM 2604 O O . SER A 1 315 ? 9.838 -1.004 10.432 1.00 89.94 315 SER A O 1
ATOM 2606 N N . ARG A 1 316 ? 8.653 -1.358 8.550 1.00 89.50 316 ARG A N 1
ATOM 2607 C CA . ARG A 1 316 ? 7.662 -0.292 8.762 1.00 89.50 316 ARG A CA 1
ATOM 2608 C C . ARG A 1 316 ? 6.380 -0.806 9.409 1.00 89.50 316 ARG A C 1
ATOM 2610 O O . ARG A 1 316 ? 5.844 -0.145 10.290 1.00 89.50 316 ARG A O 1
ATOM 2617 N N . LEU A 1 317 ? 5.924 -2.003 9.051 1.00 91.69 317 LEU A N 1
ATOM 2618 C CA . LEU A 1 317 ? 4.689 -2.570 9.596 1.00 91.69 317 LEU A CA 1
ATOM 2619 C C . LEU A 1 317 ? 4.799 -2.944 11.086 1.00 91.69 317 LEU A C 1
ATOM 2621 O O . LEU A 1 317 ? 3.975 -2.541 11.907 1.00 91.69 317 LEU A O 1
ATOM 2625 N N . VAL A 1 318 ? 5.810 -3.740 11.452 1.00 93.62 318 VAL A N 1
ATOM 2626 C CA . VAL A 1 318 ? 5.873 -4.372 12.784 1.00 93.62 318 VAL A CA 1
ATOM 2627 C C . VAL A 1 318 ? 5.998 -3.350 13.930 1.00 93.62 318 VAL A C 1
ATOM 2629 O O . VAL A 1 318 ? 5.312 -3.531 14.941 1.00 93.62 318 VAL A O 1
ATOM 2632 N N . PRO A 1 319 ? 6.786 -2.259 13.816 1.00 93.88 319 PRO A N 1
ATOM 2633 C CA . PRO A 1 319 ? 6.825 -1.227 14.853 1.00 93.88 319 PRO A CA 1
ATOM 2634 C C . PRO A 1 319 ? 5.480 -0.542 15.105 1.00 93.88 319 PRO A C 1
ATOM 2636 O O . PRO A 1 319 ? 5.179 -0.217 16.250 1.00 93.88 319 PRO A O 1
ATOM 2639 N N . ASN A 1 320 ? 4.653 -0.354 14.072 1.00 94.62 320 ASN A N 1
ATOM 2640 C CA . ASN A 1 320 ? 3.332 0.251 14.237 1.00 94.62 320 ASN A CA 1
ATOM 2641 C C . ASN A 1 320 ? 2.375 -0.683 14.986 1.00 94.62 320 ASN A C 1
ATOM 2643 O O . ASN A 1 320 ? 1.671 -0.226 15.879 1.00 94.62 320 ASN A O 1
ATOM 2647 N N . LEU A 1 321 ? 2.430 -1.997 14.731 1.00 95.94 321 LEU A N 1
ATOM 2648 C CA . LEU A 1 321 ? 1.675 -2.990 15.511 1.00 95.94 321 LEU A CA 1
ATOM 2649 C C . LEU A 1 321 ? 2.059 -2.990 16.997 1.00 95.94 321 LEU A C 1
ATOM 2651 O O . LEU A 1 321 ? 1.195 -3.152 17.859 1.00 95.94 321 LEU A O 1
ATOM 2655 N N . ARG A 1 322 ? 3.346 -2.782 17.309 1.00 94.62 322 ARG A N 1
ATOM 2656 C CA . ARG A 1 322 ? 3.814 -2.578 18.688 1.00 94.62 322 ARG A CA 1
ATOM 2657 C C . ARG A 1 322 ? 3.229 -1.298 19.279 1.00 94.62 322 ARG A C 1
ATOM 2659 O O . ARG A 1 322 ? 2.710 -1.333 20.389 1.00 94.62 322 ARG A O 1
ATOM 2666 N N . GLU A 1 323 ? 3.302 -0.198 18.537 1.00 95.06 323 GLU A N 1
ATOM 2667 C CA . GLU A 1 323 ? 2.875 1.129 18.988 1.00 95.06 323 GLU A CA 1
ATOM 2668 C C . GLU A 1 323 ? 1.384 1.191 19.355 1.00 95.06 323 GLU A C 1
ATOM 2670 O O . GLU A 1 323 ? 1.019 1.831 20.341 1.00 95.06 323 GLU A O 1
ATOM 2675 N N . ILE A 1 324 ? 0.532 0.472 18.616 1.00 95.88 324 ILE A N 1
ATOM 2676 C CA . ILE A 1 324 ? -0.913 0.377 18.890 1.00 95.88 324 ILE A CA 1
ATOM 2677 C C . ILE A 1 324 ? -1.282 -0.738 19.887 1.00 95.88 324 ILE A C 1
ATOM 2679 O O . ILE A 1 324 ? -2.461 -0.978 20.136 1.00 95.88 324 ILE A O 1
ATOM 2683 N N . GLY A 1 325 ? -0.298 -1.444 20.454 1.00 95.25 325 GLY A N 1
ATOM 2684 C CA . GLY A 1 325 ? -0.521 -2.458 21.489 1.00 95.25 325 GLY A CA 1
ATOM 2685 C C . GLY A 1 325 ? -0.946 -3.845 20.991 1.00 95.25 325 GLY A C 1
ATOM 2686 O O . GLY A 1 325 ? -1.458 -4.632 21.784 1.00 95.25 325 GLY A O 1
ATOM 2687 N N . LEU A 1 326 ? -0.723 -4.176 19.713 1.00 96.44 326 LEU A N 1
ATOM 2688 C CA . LEU A 1 326 ? -1.042 -5.490 19.128 1.00 96.44 326 LEU A CA 1
ATOM 2689 C C . LEU A 1 326 ? 0.165 -6.439 19.009 1.00 96.44 326 LEU A C 1
ATOM 2691 O O . LEU A 1 326 ? 0.042 -7.524 18.444 1.00 96.44 326 LEU A O 1
ATOM 2695 N N . LEU A 1 327 ? 1.336 -6.068 19.534 1.00 95.06 327 LEU A N 1
ATOM 2696 C CA . LEU A 1 327 ? 2.519 -6.937 19.579 1.00 95.06 327 LEU A CA 1
ATOM 2697 C C . LEU A 1 327 ? 2.835 -7.378 21.016 1.00 95.06 327 LEU A C 1
ATOM 2699 O O . LEU A 1 327 ? 3.872 -7.032 21.576 1.00 95.06 327 LEU A O 1
ATOM 2703 N N . THR A 1 328 ? 1.912 -8.123 21.623 1.00 94.56 328 THR A N 1
ATOM 2704 C CA . THR A 1 328 ? 2.030 -8.631 22.999 1.00 94.56 328 THR A CA 1
ATOM 2705 C C . THR A 1 328 ? 2.852 -9.920 23.098 1.00 94.56 328 THR A C 1
ATOM 2707 O O . THR A 1 328 ? 3.080 -10.620 22.104 1.00 94.56 328 THR A O 1
ATOM 2710 N N . ASP A 1 329 ? 3.240 -10.299 24.320 1.00 95.25 329 ASP A N 1
ATOM 2711 C CA . ASP A 1 329 ? 3.960 -11.553 24.599 1.00 95.25 329 ASP A CA 1
ATOM 2712 C C . ASP A 1 329 ? 3.224 -12.800 24.095 1.00 95.25 329 ASP A C 1
ATOM 2714 O O . ASP A 1 329 ? 3.853 -13.791 23.724 1.00 95.25 329 ASP A O 1
ATOM 2718 N N . ARG A 1 330 ? 1.888 -12.744 24.019 1.00 95.00 330 ARG A N 1
ATOM 2719 C CA . ARG A 1 330 ? 1.059 -13.833 23.494 1.00 95.00 330 ARG A CA 1
ATOM 2720 C C . ARG A 1 330 ? 1.327 -14.081 22.011 1.00 95.00 330 ARG A C 1
ATOM 2722 O O . ARG A 1 330 ? 1.473 -15.229 21.592 1.00 95.00 330 ARG A O 1
ATOM 2729 N N . ILE A 1 331 ? 1.366 -13.018 21.206 1.00 95.62 331 ILE A N 1
ATOM 2730 C CA . ILE A 1 331 ? 1.465 -13.129 19.747 1.00 95.62 331 ILE A CA 1
ATOM 2731 C C . ILE A 1 331 ? 2.918 -13.139 19.258 1.00 95.62 331 ILE A C 1
ATOM 2733 O O . ILE A 1 331 ? 3.222 -13.713 18.210 1.00 95.62 331 ILE A O 1
ATOM 2737 N N . LEU A 1 332 ? 3.853 -12.581 20.030 1.00 94.75 332 LEU A N 1
ATOM 2738 C CA . LEU A 1 332 ? 5.260 -12.459 19.649 1.00 94.75 332 LEU A CA 1
ATOM 2739 C C . LEU A 1 332 ? 5.934 -13.791 19.236 1.00 94.75 332 LEU A C 1
ATOM 2741 O O . LEU A 1 332 ? 6.656 -13.792 18.233 1.00 94.75 332 LEU A O 1
ATOM 2745 N N . PRO A 1 333 ? 5.690 -14.950 19.890 1.00 95.75 333 PRO A N 1
ATOM 2746 C CA . PRO A 1 333 ? 6.212 -16.240 19.431 1.00 95.75 333 PRO A CA 1
ATOM 2747 C C . PRO A 1 333 ? 5.784 -16.601 18.002 1.00 95.75 333 PRO A C 1
ATOM 2749 O O . PRO A 1 333 ? 6.529 -17.260 17.275 1.00 95.75 333 PRO A O 1
ATOM 2752 N N . HIS A 1 334 ? 4.604 -16.154 17.565 1.00 94.94 334 HIS A N 1
ATOM 2753 C CA . HIS A 1 334 ? 4.109 -16.383 16.211 1.00 94.94 334 HIS A CA 1
ATOM 2754 C C . HIS A 1 334 ? 4.902 -15.564 15.192 1.00 94.94 334 HIS A C 1
ATOM 2756 O O . HIS A 1 334 ? 5.365 -16.135 14.205 1.00 94.94 334 HIS A O 1
ATOM 2762 N N . TYR A 1 335 ? 5.150 -14.282 15.480 1.00 94.56 335 TYR A N 1
ATOM 2763 C CA . TYR A 1 335 ? 6.018 -13.417 14.672 1.00 94.56 335 TYR A CA 1
ATOM 2764 C C . TYR A 1 335 ? 7.464 -13.932 14.624 1.00 94.56 335 TYR A C 1
ATOM 2766 O O . TYR A 1 335 ? 8.087 -13.891 13.562 1.00 94.56 335 TYR A O 1
ATOM 2774 N N . LYS A 1 336 ? 7.994 -14.478 15.732 1.00 94.25 336 LYS A N 1
ATOM 2775 C CA . LYS A 1 336 ? 9.331 -15.103 15.777 1.00 94.25 336 LYS A CA 1
ATOM 2776 C C . LYS A 1 336 ? 9.432 -16.295 14.824 1.00 94.25 336 LYS A C 1
ATOM 2778 O O . LYS A 1 336 ? 10.358 -16.345 14.021 1.00 94.25 336 LYS A O 1
ATOM 2783 N N . ARG A 1 337 ? 8.453 -17.211 14.844 1.00 93.56 337 ARG A N 1
ATOM 2784 C CA . ARG A 1 337 ? 8.452 -18.412 13.981 1.00 93.56 337 ARG A CA 1
ATOM 2785 C C . ARG A 1 337 ? 8.474 -18.108 12.485 1.00 93.56 337 ARG A C 1
ATOM 2787 O O . ARG A 1 337 ? 8.972 -18.921 11.718 1.00 93.56 337 ARG A O 1
ATOM 2794 N N . VAL A 1 338 ? 7.920 -16.972 12.069 1.00 90.62 338 VAL A N 1
ATOM 2795 C CA . VAL A 1 338 ? 7.880 -16.571 10.653 1.00 90.62 338 VAL A CA 1
ATOM 2796 C C . VAL A 1 338 ? 8.936 -15.524 10.295 1.00 90.62 338 VAL A C 1
ATOM 2798 O O . VAL A 1 338 ? 8.913 -14.995 9.188 1.00 90.62 338 VAL A O 1
ATOM 2801 N N . GLY A 1 339 ? 9.863 -15.235 11.217 1.00 90.88 339 GLY A N 1
ATOM 2802 C CA . GLY A 1 339 ? 10.975 -14.312 10.999 1.00 90.88 339 GLY A CA 1
ATOM 2803 C C . GLY A 1 339 ? 10.584 -12.834 10.976 1.00 90.88 339 GLY A C 1
ATOM 2804 O O . GLY A 1 339 ? 11.382 -12.014 10.548 1.00 90.88 339 GLY A O 1
ATOM 2805 N N . LEU A 1 340 ? 9.386 -12.460 11.427 1.00 91.44 340 LEU A N 1
ATOM 2806 C CA . LEU A 1 340 ? 8.941 -11.061 11.436 1.00 91.44 340 LEU A CA 1
ATOM 2807 C C . LEU A 1 340 ? 9.304 -10.321 12.732 1.00 91.44 340 LEU A C 1
ATOM 2809 O O . LEU A 1 340 ? 9.364 -9.096 12.745 1.00 91.44 340 LEU A O 1
ATOM 2813 N N . ALA A 1 341 ? 9.603 -11.041 13.817 1.00 92.00 341 ALA A N 1
ATOM 2814 C CA . ALA A 1 341 ? 9.960 -10.417 15.095 1.00 92.00 341 ALA A CA 1
ATOM 2815 C C . ALA A 1 341 ? 11.270 -9.609 15.048 1.00 92.00 341 ALA A C 1
ATOM 2817 O O . ALA A 1 341 ? 11.456 -8.721 15.870 1.00 92.00 341 ALA A O 1
ATOM 2818 N N . GLN A 1 342 ? 12.157 -9.862 14.081 1.00 92.44 342 GLN A N 1
ATOM 2819 C CA . GLN A 1 342 ? 13.412 -9.112 13.928 1.00 92.44 342 GLN A CA 1
ATOM 2820 C C . GLN A 1 342 ? 13.197 -7.602 13.700 1.00 92.44 342 GLN A C 1
ATOM 2822 O O . GLN A 1 342 ? 14.075 -6.800 13.995 1.00 92.44 342 GLN A O 1
ATOM 2827 N N . TYR A 1 343 ? 12.013 -7.209 13.226 1.00 91.19 343 TYR A N 1
ATOM 2828 C CA . TYR A 1 343 ? 11.662 -5.822 12.923 1.00 91.19 343 TYR A CA 1
ATOM 2829 C C . TYR A 1 343 ? 11.059 -5.058 14.112 1.00 91.19 343 TYR A C 1
ATOM 2831 O O . TYR A 1 343 ? 10.813 -3.858 14.015 1.00 91.19 343 TYR A O 1
ATOM 2839 N N . MET A 1 344 ? 10.815 -5.724 15.245 1.00 89.56 344 MET A N 1
ATOM 2840 C CA . MET A 1 344 ? 9.998 -5.175 16.336 1.00 89.56 344 MET A CA 1
ATOM 2841 C C . MET A 1 344 ? 10.587 -3.955 17.044 1.00 89.56 344 MET A C 1
ATOM 2843 O O . MET A 1 344 ? 9.840 -3.220 17.680 1.00 89.56 344 MET A O 1
ATOM 2847 N N . ASN A 1 345 ? 11.901 -3.738 16.956 1.00 89.38 345 ASN A N 1
ATOM 2848 C CA . ASN A 1 345 ? 12.600 -2.650 17.648 1.00 89.38 345 ASN A CA 1
ATOM 2849 C C . ASN A 1 345 ? 12.742 -1.379 16.792 1.00 89.38 345 ASN A C 1
ATOM 2851 O O . ASN A 1 345 ? 13.382 -0.426 17.223 1.00 89.38 345 ASN A O 1
ATOM 2855 N N . GLY A 1 346 ? 12.143 -1.345 15.597 1.00 87.88 346 GLY A N 1
ATOM 2856 C CA . GLY A 1 346 ? 12.141 -0.159 14.743 1.00 87.88 346 GLY A CA 1
ATOM 2857 C C . GLY A 1 346 ? 11.362 1.028 15.328 1.00 87.88 346 GLY A C 1
ATOM 2858 O O . GLY A 1 346 ? 10.644 0.906 16.329 1.00 87.88 346 GLY A O 1
ATOM 2859 N N . ARG A 1 347 ? 11.506 2.182 14.667 1.00 88.81 347 ARG A N 1
ATOM 2860 C CA . ARG A 1 347 ? 10.708 3.393 14.918 1.00 88.81 347 ARG A CA 1
ATOM 2861 C C . ARG A 1 347 ? 9.298 3.227 14.331 1.00 88.81 347 ARG A C 1
ATOM 2863 O O . ARG A 1 347 ? 9.170 2.685 13.233 1.00 88.81 347 ARG A O 1
ATOM 2870 N N . SER A 1 348 ? 8.265 3.670 15.049 1.00 88.81 348 SER A N 1
ATOM 2871 C CA . SER A 1 348 ? 6.886 3.747 14.533 1.00 88.81 348 SER A CA 1
ATOM 2872 C C . SER A 1 348 ? 6.712 4.944 13.594 1.00 88.81 348 SER A C 1
ATOM 2874 O O . SER A 1 348 ? 7.558 5.836 13.562 1.00 88.81 348 SER A O 1
ATOM 2876 N N . ALA A 1 349 ? 5.604 4.993 12.850 1.00 83.62 349 ALA A N 1
ATOM 2877 C CA . ALA A 1 349 ? 5.298 6.097 11.936 1.00 83.62 349 ALA A CA 1
ATOM 2878 C C . ALA A 1 349 ? 5.261 7.459 12.647 1.00 83.62 349 ALA A C 1
ATOM 2880 O O . ALA A 1 349 ? 5.776 8.438 12.129 1.00 83.62 349 ALA A O 1
ATOM 2881 N N . THR A 1 350 ? 4.785 7.493 13.892 1.00 84.56 350 THR A N 1
ATOM 2882 C CA . THR A 1 350 ? 4.772 8.696 14.743 1.00 84.56 350 THR A CA 1
ATOM 2883 C C . THR A 1 350 ? 6.162 9.186 15.179 1.00 84.56 350 THR A C 1
ATOM 2885 O O . THR A 1 350 ? 6.269 10.212 15.841 1.00 84.56 350 THR A O 1
ATOM 2888 N N . GLN A 1 351 ? 7.228 8.451 14.853 1.00 85.94 351 GLN A N 1
ATOM 2889 C CA . GLN A 1 351 ? 8.623 8.749 15.208 1.00 85.94 351 GLN A CA 1
ATOM 2890 C C . GLN A 1 351 ? 9.516 8.949 13.970 1.00 85.94 351 GLN A C 1
ATOM 2892 O O . GLN A 1 351 ? 10.749 8.993 14.084 1.00 85.94 351 GLN A O 1
ATOM 2897 N N . ILE A 1 352 ? 8.918 8.969 12.778 1.00 84.12 352 ILE A N 1
ATOM 2898 C CA . ILE A 1 352 ? 9.616 9.057 11.499 1.00 84.12 352 ILE A CA 1
ATOM 2899 C C . ILE A 1 352 ? 8.975 10.180 10.692 1.00 84.12 352 ILE A C 1
ATOM 2901 O O . ILE A 1 352 ? 7.801 10.104 10.348 1.00 84.12 352 ILE A O 1
ATOM 2905 N N . GLU A 1 353 ? 9.765 11.190 10.345 1.00 84.25 353 GLU A N 1
ATOM 2906 C CA . GLU A 1 353 ? 9.311 12.228 9.423 1.00 84.25 353 GLU A CA 1
ATOM 2907 C C . GLU A 1 353 ? 9.372 11.727 7.976 1.00 84.25 353 GLU A C 1
ATOM 2909 O O . GLU A 1 353 ? 10.197 10.877 7.630 1.00 84.25 353 GLU A O 1
ATOM 2914 N N . ALA A 1 354 ? 8.520 12.268 7.105 1.00 80.12 354 ALA A N 1
ATOM 2915 C CA . ALA A 1 354 ? 8.489 11.882 5.694 1.00 80.12 354 ALA A CA 1
ATOM 2916 C C . ALA A 1 354 ? 9.846 12.116 5.001 1.00 80.12 354 ALA A C 1
ATOM 2918 O O . ALA A 1 354 ? 10.271 11.321 4.164 1.00 80.12 354 ALA A O 1
ATOM 2919 N N . GLU A 1 355 ? 10.586 13.142 5.419 1.00 85.75 355 GLU A N 1
ATOM 2920 C CA . GLU A 1 355 ? 11.930 13.447 4.934 1.00 85.75 355 GLU A CA 1
ATOM 2921 C C . GLU A 1 355 ? 12.932 12.314 5.221 1.00 85.75 355 GLU A C 1
ATOM 2923 O O . GLU A 1 355 ? 13.824 12.067 4.413 1.00 85.75 355 GLU A O 1
ATOM 2928 N N . ASP A 1 356 ? 12.775 11.572 6.324 1.00 84.81 356 ASP A N 1
ATOM 2929 C CA . ASP A 1 356 ? 13.616 10.404 6.632 1.00 84.81 356 ASP A CA 1
ATOM 2930 C C . ASP A 1 356 ? 13.352 9.222 5.679 1.00 84.81 356 ASP A C 1
ATOM 2932 O O . ASP A 1 356 ? 14.164 8.297 5.591 1.00 84.81 356 ASP A O 1
ATOM 2936 N N . LEU A 1 357 ? 12.201 9.211 5.000 1.00 83.25 357 LEU A N 1
ATOM 2937 C CA . LEU A 1 357 ? 11.778 8.133 4.103 1.00 83.25 357 LEU A CA 1
ATOM 2938 C C . LEU A 1 357 ? 12.286 8.328 2.673 1.00 83.25 357 LEU A C 1
ATOM 2940 O O . LEU A 1 357 ? 12.527 7.346 1.967 1.00 83.25 357 LEU A O 1
ATOM 2944 N N . VAL A 1 358 ? 12.480 9.588 2.280 1.00 83.75 358 VAL A N 1
ATOM 2945 C CA . VAL A 1 358 ? 12.908 9.994 0.933 1.00 83.75 358 VAL A CA 1
ATOM 2946 C C . VAL A 1 358 ? 14.406 10.315 0.844 1.00 83.75 358 VAL A C 1
ATOM 2948 O O . VAL A 1 358 ? 14.932 10.447 -0.260 1.00 83.75 358 VAL A O 1
ATOM 2951 N N . ARG A 1 359 ? 15.108 10.394 1.981 1.00 73.81 359 ARG A N 1
ATOM 2952 C CA . ARG A 1 359 ? 16.579 10.328 2.052 1.00 73.81 359 ARG A CA 1
ATOM 2953 C C . ARG A 1 359 ? 17.065 8.922 1.726 1.00 73.81 359 ARG A C 1
ATOM 2955 O O . ARG A 1 359 ? 17.955 8.797 0.863 1.00 73.81 359 ARG A O 1
#

Sequence (359 aa):
MRNPRVLRRIGPSAVRGLILKQGVRDEPARIVSAHETIIDWQLRSDSPELQALYQKAKRLQWNGATDLDWSINVEPESNENALLPDDFLAWDHFESLGLHMTLKDRRHRLHQVLGWMLSQFLHGEQGALMAAAQVTECVPFTDGKFYGATQVVDEARHVEVFHRYLETKLGATFPINDNLFTIIDSLLRDSRWDMKFLGMQIMVEGLALGAFSMLHKLTKEPLLRELLRRVIHDEARHVSYGVHALKHVYTREFSENERREREDWAFEVALLMRNRFRVHELYESDFQQMMTRRQWNEMVDRSPGMRAFRTTMFSRLVPNLREIGLLTDRILPHYKRVGLAQYMNGRSATQIEAEDLVR

Radius of gyration: 20.15 Å; chains: 1; bounding box: 47×47×51 Å

Foldseek 3Di:
DPDVVLCVLLVVLLCCQVPVVQLPVPVVRDFDADAAFADDPVQDDPDPLLLVLLVVLVVLDDDLVPPFDPVDAADQLDPQQHLFDLLQFDVVLCVVLVNDDDSSRSSVVSLQVVQLLLLQQLVLLVLLLLLLVVLLRHQHHNSLVSNSVSSNVLSVSSNVNSVCCSVPHRVHHFTHHSLSSSLSSSLSHDHHSLSSLCSNLQQSLLLVLLQLLLSLVGGSNVRSVVSSLSSNQSSLSSNVSSLSSQQCCLPPPDDPVVLVSSLVNSLVSVVSVVVSQLSVRCCVPPPVVPDDSVSSSVRLVPRPSNVSSNVSSLLRNQCSCVSSPSCDPVNLVVCVVVVSNVSNPHDYSVRDHSVNSND